Protein AF-A0A958IYC1-F1 (afdb_monomer)

pLDDT: mean 94.48, std 4.88, range [65.12, 98.62]

Structure (mmCIF, N/CA/C/O backbone):
data_AF-A0A958IYC1-F1
#
_entry.id   AF-A0A958IYC1-F1
#
loop_
_atom_site.group_PDB
_atom_site.id
_atom_site.type_symbol
_atom_site.label_atom_id
_atom_site.label_alt_id
_atom_site.label_comp_id
_atom_site.label_asym_id
_atom_site.label_entity_id
_atom_site.label_seq_id
_atom_site.pdbx_PDB_ins_code
_atom_site.Cartn_x
_atom_site.Cartn_y
_atom_site.Cartn_z
_atom_site.occupancy
_atom_site.B_iso_or_equiv
_atom_site.auth_seq_id
_atom_site.auth_comp_id
_atom_site.auth_asym_id
_atom_site.auth_atom_id
_atom_site.pdbx_PDB_model_num
ATOM 1 N N . MET A 1 1 ? -13.833 15.797 29.652 1.00 68.94 1 MET A N 1
ATOM 2 C CA . MET A 1 1 ? -13.840 16.560 28.383 1.00 68.94 1 MET A CA 1
ATOM 3 C C . MET A 1 1 ? -15.288 16.849 28.017 1.00 68.94 1 MET A C 1
ATOM 5 O O . MET A 1 1 ? -16.089 15.928 28.116 1.00 68.94 1 MET A O 1
ATOM 9 N N . LYS A 1 2 ? -15.637 18.093 27.664 1.00 85.00 2 LYS A N 1
ATOM 10 C CA . LYS A 1 2 ? -16.981 18.444 27.175 1.00 85.00 2 LYS A CA 1
ATOM 11 C C . LYS A 1 2 ? -16.995 18.253 25.655 1.00 85.00 2 LYS A C 1
ATOM 13 O O . LYS A 1 2 ? -16.196 18.889 24.977 1.00 85.00 2 LYS A O 1
ATOM 18 N N . LEU A 1 3 ? -17.828 17.341 25.159 1.00 91.06 3 LEU A N 1
ATOM 19 C CA . LEU A 1 3 ? -17.991 17.052 23.729 1.00 91.06 3 LEU A CA 1
ATOM 20 C C . LEU A 1 3 ? -19.123 17.911 23.155 1.00 91.06 3 LEU A C 1
ATOM 22 O O . LEU A 1 3 ? -20.053 18.251 23.889 1.00 91.06 3 LEU A O 1
ATOM 26 N N . THR A 1 4 ? -19.043 18.270 21.872 1.00 95.12 4 THR A N 1
ATOM 27 C CA . THR A 1 4 ? -20.159 18.935 21.172 1.00 95.12 4 THR A CA 1
ATOM 28 C C . THR A 1 4 ? -21.203 17.919 20.715 1.00 95.12 4 THR A C 1
ATOM 30 O O . THR A 1 4 ? -20.909 16.727 20.615 1.00 95.12 4 THR A O 1
ATOM 33 N N . ASP A 1 5 ? -22.400 18.386 20.362 1.00 95.88 5 ASP A N 1
ATOM 34 C CA . ASP A 1 5 ? -23.478 17.520 19.868 1.00 95.88 5 ASP A CA 1
ATOM 35 C C . ASP A 1 5 ? -23.075 16.764 18.593 1.00 95.88 5 ASP A C 1
ATOM 37 O O . ASP A 1 5 ? -23.369 15.582 18.445 1.00 95.88 5 ASP A O 1
ATOM 41 N N . GLN A 1 6 ? -22.310 17.401 17.700 1.00 95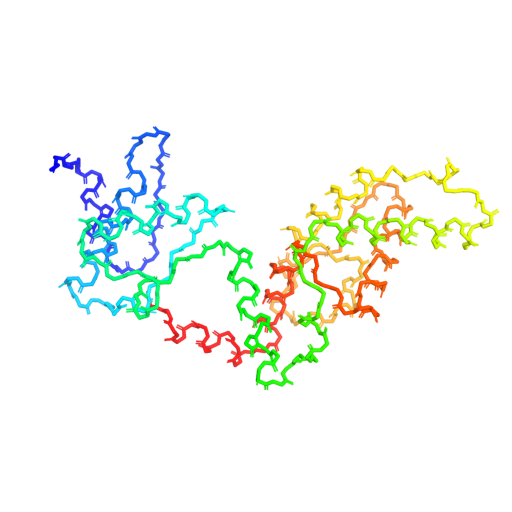.50 6 GLN A N 1
ATOM 42 C CA . GLN A 1 6 ? -21.786 16.752 16.493 1.00 95.50 6 GLN A CA 1
ATOM 43 C C . GLN A 1 6 ? -20.755 15.668 16.831 1.00 95.50 6 GLN A C 1
ATOM 45 O O . GLN A 1 6 ? -20.757 14.600 16.223 1.00 95.50 6 GLN A O 1
ATOM 50 N N . GLN A 1 7 ? -19.879 15.914 17.811 1.00 96.00 7 GLN A N 1
ATOM 51 C CA . GLN A 1 7 ? -18.911 14.914 18.270 1.00 96.00 7 GLN A CA 1
ATOM 52 C C . GLN A 1 7 ? -19.615 13.726 18.931 1.00 96.00 7 GLN A C 1
ATOM 54 O O . GLN A 1 7 ? -19.250 12.578 18.684 1.00 96.00 7 GLN A O 1
ATOM 59 N N . LEU A 1 8 ? -20.653 13.993 19.728 1.00 96.25 8 LEU A N 1
ATOM 60 C CA . LEU A 1 8 ? -21.494 12.960 20.326 1.00 96.25 8 LEU A CA 1
ATOM 61 C C . LEU A 1 8 ? -22.213 12.132 19.258 1.00 96.25 8 LEU A C 1
ATOM 63 O O . LEU A 1 8 ? -22.174 10.909 19.348 1.00 96.25 8 LEU A O 1
ATOM 67 N N . ALA A 1 9 ? -22.764 12.764 18.218 1.00 96.25 9 ALA A N 1
ATOM 68 C CA . ALA A 1 9 ? -23.390 12.062 17.099 1.00 96.25 9 ALA A CA 1
ATOM 69 C C . ALA A 1 9 ? -22.409 11.101 16.400 1.00 96.25 9 ALA A C 1
ATOM 71 O O . ALA A 1 9 ? -22.754 9.951 16.142 1.00 96.25 9 ALA A O 1
ATOM 72 N N . ILE A 1 10 ? -21.155 11.521 16.174 1.00 96.94 10 ILE A N 1
ATOM 73 C CA . ILE A 1 10 ? -20.106 10.644 15.617 1.00 96.94 10 ILE A CA 1
ATOM 74 C C . ILE A 1 10 ? -19.830 9.453 16.547 1.00 96.94 10 ILE A C 1
ATOM 76 O O . ILE A 1 10 ? -19.681 8.324 16.085 1.00 96.94 10 ILE A O 1
ATOM 80 N N . ILE A 1 11 ? -19.751 9.689 17.859 1.00 97.38 11 ILE A N 1
ATOM 81 C CA . ILE A 1 11 ? -19.445 8.652 18.858 1.00 97.38 11 ILE A CA 1
ATOM 82 C C . ILE A 1 11 ? -20.602 7.656 19.018 1.00 97.38 11 ILE A C 1
ATOM 84 O O . ILE A 1 11 ? -20.364 6.476 19.284 1.00 97.38 11 ILE A O 1
ATOM 88 N N . GLN A 1 12 ? -21.841 8.120 18.860 1.00 97.12 12 GLN A N 1
ATOM 89 C CA . GLN A 1 12 ? -23.063 7.320 18.961 1.00 97.12 12 GLN A CA 1
ATOM 90 C C . GLN A 1 12 ? -23.405 6.568 17.669 1.00 97.12 12 GLN A C 1
ATOM 92 O O . GLN A 1 12 ? -24.259 5.686 17.693 1.00 97.12 12 GLN A O 1
ATOM 97 N N . HIS A 1 13 ? -22.734 6.865 16.554 1.00 97.12 13 HIS A N 1
ATOM 98 C CA . HIS A 1 13 ? -22.892 6.121 15.306 1.00 97.12 13 HIS A CA 1
ATOM 99 C C . HIS A 1 13 ? -22.186 4.760 15.386 1.00 97.12 13 HIS A C 1
ATOM 101 O O . HIS A 1 13 ? -20.967 4.674 15.221 1.00 97.12 13 HIS A O 1
ATOM 107 N N . LEU A 1 14 ? -22.932 3.685 15.645 1.00 95.88 14 LEU A N 1
ATOM 108 C CA . LEU A 1 14 ? -22.362 2.358 15.921 1.00 95.88 14 LEU A CA 1
ATOM 109 C C . LEU A 1 14 ? -22.366 1.400 14.726 1.00 95.88 14 LEU A C 1
ATOM 111 O O . LEU A 1 14 ? -21.507 0.526 14.666 1.00 95.88 14 LEU A O 1
ATOM 115 N N . GLU A 1 15 ? -23.267 1.586 13.763 1.00 92.75 15 GLU A N 1
ATOM 116 C CA . GLU A 1 15 ? -23.486 0.639 12.667 1.00 92.75 15 GLU A CA 1
ATOM 117 C C . GLU A 1 15 ? -23.585 1.341 11.314 1.00 92.75 15 GLU A C 1
ATOM 119 O O . GLU A 1 15 ? -24.035 2.480 11.214 1.00 92.75 15 GLU A O 1
ATOM 124 N N . GLY A 1 16 ? -23.189 0.636 10.256 1.00 93.69 16 GLY A N 1
ATOM 125 C CA . GLY A 1 16 ? -23.270 1.137 8.889 1.00 93.69 16 GLY A CA 1
ATOM 126 C C . GLY A 1 16 ? -22.247 2.233 8.552 1.00 93.69 16 GLY A C 1
ATOM 127 O O . GLY A 1 16 ? -21.490 2.705 9.410 1.00 93.69 16 GLY A O 1
ATOM 128 N N . PRO A 1 17 ? -22.195 2.638 7.274 1.00 95.81 17 PRO A N 1
ATOM 129 C CA . PRO A 1 17 ? -21.229 3.617 6.791 1.00 95.81 17 PRO A CA 1
ATOM 130 C C . PRO A 1 17 ? -21.504 5.015 7.359 1.00 95.81 17 PRO A C 1
ATOM 132 O O . PRO A 1 17 ? -22.651 5.444 7.466 1.00 95.81 17 PRO A O 1
ATOM 135 N N . ALA A 1 18 ? -20.436 5.752 7.663 1.00 94.50 18 ALA A N 1
ATOM 136 C CA . ALA A 1 18 ? -20.498 7.162 8.035 1.00 94.50 18 ALA A CA 1
ATOM 137 C C . ALA A 1 18 ? -19.379 7.957 7.358 1.00 94.50 18 ALA A C 1
ATOM 139 O O . ALA A 1 18 ? -18.239 7.500 7.272 1.00 94.50 18 ALA A O 1
ATOM 140 N N . LEU A 1 19 ? -19.708 9.177 6.933 1.00 95.38 19 LEU A N 1
ATOM 141 C CA . LEU A 1 19 ? -18.762 10.159 6.413 1.00 95.38 19 LEU A CA 1
ATOM 142 C C . LEU A 1 19 ? -18.767 11.387 7.323 1.00 95.38 19 LEU A C 1
ATOM 144 O O . LEU A 1 19 ? -19.807 12.008 7.532 1.00 95.38 19 LEU A O 1
ATOM 148 N N . VAL A 1 20 ? -17.598 11.743 7.857 1.00 93.69 20 VAL A N 1
ATOM 149 C CA . VAL A 1 20 ? -17.444 12.861 8.796 1.00 93.69 20 VAL A CA 1
ATOM 150 C C . VAL A 1 20 ? -16.622 13.973 8.155 1.00 93.69 20 VAL A C 1
ATOM 152 O O . VAL A 1 20 ? -15.407 13.849 7.992 1.00 93.69 20 VAL A O 1
ATOM 155 N N . PHE A 1 21 ? -17.273 15.094 7.848 1.00 92.69 21 PHE A N 1
ATOM 156 C CA . PHE A 1 21 ? -16.597 16.317 7.422 1.00 92.69 21 PHE A CA 1
ATOM 157 C C . PHE A 1 21 ? -16.087 17.085 8.638 1.00 92.69 21 PHE A C 1
ATOM 159 O O . PHE A 1 21 ? -16.854 17.424 9.537 1.00 92.69 21 PHE A O 1
ATOM 166 N N . ALA A 1 22 ? -14.787 17.375 8.678 1.00 90.50 22 ALA A N 1
ATOM 167 C CA . ALA A 1 22 ? -14.204 18.085 9.807 1.00 90.50 22 ALA A CA 1
ATOM 168 C C . ALA A 1 22 ? -12.956 18.886 9.426 1.00 90.50 22 ALA A C 1
ATOM 170 O O . ALA A 1 22 ? -11.986 18.358 8.870 1.00 90.50 22 ALA A O 1
ATOM 171 N N . VAL A 1 23 ? -12.949 20.156 9.831 1.00 91.75 23 VAL A N 1
ATOM 172 C CA . VAL A 1 23 ? -11.816 21.077 9.674 1.00 91.75 23 VAL A CA 1
ATOM 173 C C . VAL A 1 23 ? -10.629 20.679 10.562 1.00 91.75 23 VAL A C 1
ATOM 175 O O . VAL A 1 23 ? -10.724 19.792 11.424 1.00 91.75 23 VAL A O 1
ATOM 178 N N . ALA A 1 24 ? -9.464 21.282 10.326 1.00 90.12 24 ALA A N 1
ATOM 179 C CA . ALA A 1 24 ? -8.305 21.113 11.201 1.00 90.12 24 ALA A CA 1
ATOM 180 C C . ALA A 1 24 ? -8.664 21.492 12.652 1.00 90.12 24 ALA A C 1
ATOM 182 O O . ALA A 1 24 ? -9.434 22.416 12.886 1.00 90.12 24 ALA A O 1
ATOM 183 N N . GLY A 1 25 ? -8.161 20.734 13.630 1.00 88.38 25 GLY A N 1
ATOM 184 C CA . GLY A 1 25 ? -8.425 20.993 15.052 1.00 88.38 25 GLY A CA 1
ATOM 185 C C . GLY A 1 25 ? -9.815 20.600 15.579 1.00 88.38 25 GLY A C 1
ATOM 186 O O . GLY A 1 25 ? -10.005 20.605 16.788 1.00 88.38 25 GLY A O 1
ATOM 187 N N . ALA A 1 26 ? -10.766 20.165 14.742 1.00 90.62 26 ALA A N 1
ATOM 188 C CA . ALA A 1 26 ? -12.135 19.818 15.171 1.00 90.62 26 ALA A CA 1
ATOM 189 C C . ALA A 1 26 ? -12.264 18.546 16.050 1.00 90.62 26 ALA A C 1
ATOM 191 O O . ALA A 1 26 ? -13.369 18.124 16.390 1.00 90.62 26 ALA A O 1
ATOM 192 N N . GLY A 1 27 ? -11.147 17.899 16.405 1.00 91.19 27 GLY A N 1
ATOM 193 C CA . GLY A 1 27 ? -11.146 16.685 17.228 1.00 91.19 27 GLY A CA 1
ATOM 194 C C . GLY A 1 27 ? -11.476 15.397 16.468 1.00 91.19 27 GLY A C 1
ATOM 195 O O . GLY A 1 27 ? -12.004 14.469 17.072 1.00 91.19 27 GLY A O 1
ATOM 196 N N . LYS A 1 28 ? -11.162 15.315 15.163 1.00 92.81 28 LYS A N 1
ATOM 197 C CA . LYS A 1 28 ? -11.398 14.126 14.312 1.00 92.81 28 LYS A CA 1
ATOM 198 C C . LYS A 1 28 ? -10.921 12.826 14.961 1.00 92.81 28 LYS A C 1
ATOM 200 O O . LYS A 1 28 ? -11.710 11.908 15.168 1.00 92.81 28 LYS A O 1
ATOM 205 N N . THR A 1 29 ? -9.639 12.782 15.320 1.00 92.62 29 THR A N 1
ATOM 206 C CA . THR A 1 29 ? -9.022 11.604 15.937 1.00 92.62 29 THR A CA 1
ATOM 207 C C . THR A 1 29 ? -9.684 11.280 17.270 1.00 92.62 29 THR A C 1
ATOM 209 O O . THR A 1 29 ? -10.037 10.129 17.499 1.00 92.62 29 THR A O 1
ATOM 212 N N . THR A 1 30 ? -9.955 12.296 18.098 1.00 93.38 30 THR A N 1
ATOM 213 C CA . THR A 1 30 ? -10.647 12.131 19.382 1.00 93.38 30 THR A CA 1
ATOM 214 C C . THR A 1 30 ? -12.038 11.521 19.207 1.00 93.38 30 THR A C 1
ATOM 216 O O . THR A 1 30 ? -12.376 10.563 19.893 1.00 93.38 30 THR A O 1
ATOM 219 N N . CYS A 1 31 ? -12.835 12.000 18.252 1.00 95.75 31 CYS A N 1
ATOM 220 C CA . CYS A 1 31 ? -14.154 11.425 17.983 1.00 95.75 31 CYS A CA 1
ATOM 221 C C . CYS A 1 31 ? -14.048 9.966 17.534 1.00 95.75 31 CYS A C 1
ATOM 223 O O . CYS A 1 31 ? -14.789 9.122 18.029 1.00 95.75 31 CYS A O 1
ATOM 225 N N . MET A 1 32 ? -13.092 9.652 16.654 1.00 96.19 32 MET A N 1
ATOM 226 C CA . MET A 1 32 ? -12.864 8.291 16.166 1.00 96.19 32 MET A CA 1
ATOM 227 C C . MET A 1 32 ? -12.484 7.323 17.297 1.00 96.19 32 MET A C 1
ATOM 229 O O . MET A 1 32 ? -13.092 6.264 17.412 1.00 96.19 32 MET A O 1
ATOM 233 N N . VAL A 1 33 ? -11.533 7.673 18.171 1.00 96.75 33 VAL A N 1
ATOM 234 C CA . VAL A 1 33 ? -11.130 6.786 19.284 1.00 96.75 33 VAL A CA 1
ATOM 235 C C . VAL A 1 33 ? -12.224 6.643 20.342 1.00 96.75 33 VAL A C 1
ATOM 237 O O . VAL A 1 33 ? -12.400 5.564 20.907 1.00 96.75 33 VAL A O 1
ATOM 240 N N . HIS A 1 34 ? -13.007 7.697 20.589 1.00 97.00 34 HIS A N 1
ATOM 241 C CA . HIS A 1 34 ? -14.156 7.623 21.489 1.00 97.00 34 HIS A CA 1
ATOM 242 C C . HIS A 1 34 ? -15.288 6.779 20.897 1.00 97.00 34 HIS A C 1
ATOM 244 O O . HIS A 1 34 ? -15.924 6.033 21.638 1.00 97.00 34 HIS A O 1
ATOM 250 N N . ARG A 1 35 ? -15.501 6.838 19.577 1.00 97.31 35 ARG A N 1
ATOM 251 C CA . ARG A 1 35 ? -16.414 5.943 18.860 1.00 97.31 35 ARG A CA 1
ATOM 252 C C . ARG A 1 35 ? -15.966 4.488 18.991 1.00 97.31 35 ARG A C 1
ATOM 254 O O . ARG A 1 35 ? -16.772 3.658 19.385 1.00 97.31 35 ARG A O 1
ATOM 261 N N . ILE A 1 36 ? -14.683 4.193 18.758 1.00 97.31 36 ILE A N 1
ATOM 262 C CA . ILE A 1 36 ? -14.101 2.849 18.944 1.00 97.31 36 ILE A CA 1
ATOM 263 C C . ILE A 1 36 ? -14.351 2.342 20.369 1.00 97.31 36 ILE A C 1
ATOM 265 O O . ILE A 1 36 ? -14.878 1.247 20.559 1.00 97.31 36 ILE A O 1
ATOM 269 N N . ARG A 1 37 ? -14.042 3.161 21.383 1.00 97.31 37 ARG A N 1
ATOM 270 C CA . ARG A 1 37 ? -14.329 2.830 22.785 1.00 97.31 37 ARG A CA 1
ATOM 271 C C . ARG A 1 37 ? -15.815 2.529 22.999 1.00 97.31 37 ARG A C 1
ATOM 273 O O . ARG A 1 37 ? -16.136 1.582 23.709 1.00 97.31 37 ARG A O 1
ATOM 280 N N . ASN A 1 38 ? -16.706 3.336 22.423 1.00 97.50 38 ASN A N 1
ATOM 281 C CA . ASN A 1 38 ? -18.149 3.165 22.571 1.00 97.50 38 ASN A CA 1
ATOM 282 C C . ASN A 1 38 ? -18.640 1.868 21.909 1.00 97.50 38 ASN A C 1
ATOM 284 O O . ASN A 1 38 ? -19.389 1.129 22.533 1.00 97.50 38 ASN A O 1
ATOM 288 N N . MET A 1 39 ? -18.158 1.538 20.706 1.00 97.31 39 MET A N 1
ATOM 289 C CA . MET A 1 39 ? -18.473 0.274 20.026 1.00 97.31 39 MET A CA 1
ATOM 290 C C . MET A 1 39 ? -18.078 -0.945 20.869 1.00 97.31 39 MET A C 1
ATOM 292 O O . MET A 1 39 ? -18.872 -1.873 21.011 1.00 97.31 39 MET A O 1
ATOM 296 N N . ILE A 1 40 ? -16.889 -0.917 21.481 1.00 96.56 40 ILE A N 1
ATOM 297 C CA . ILE A 1 40 ? -16.417 -1.985 22.376 1.00 96.56 40 ILE A CA 1
ATOM 298 C C . ILE A 1 40 ? -17.275 -2.045 23.648 1.00 96.56 40 ILE A C 1
ATOM 300 O O . ILE A 1 40 ? -17.703 -3.120 24.060 1.00 96.56 40 ILE A O 1
ATOM 304 N N . ALA A 1 41 ? -17.556 -0.894 24.268 1.00 96.69 41 ALA A N 1
ATOM 305 C CA . ALA A 1 41 ? -18.348 -0.820 25.497 1.00 96.69 41 ALA A CA 1
ATOM 306 C C . ALA A 1 41 ? -19.795 -1.307 25.304 1.00 96.69 41 ALA A C 1
ATOM 308 O O . ALA A 1 41 ? -20.353 -1.925 26.206 1.00 96.69 41 ALA A O 1
ATOM 309 N N . GLN A 1 42 ? -20.374 -1.058 24.128 1.00 96.81 42 GLN A N 1
ATOM 310 C CA . GLN A 1 42 ? -21.712 -1.508 23.727 1.00 96.81 42 GLN A CA 1
ATOM 311 C C . GLN A 1 42 ? -21.715 -2.925 23.129 1.00 96.81 42 GLN A C 1
ATOM 313 O O . GLN A 1 42 ? -22.741 -3.373 22.632 1.00 96.81 42 GLN A O 1
ATOM 318 N N . GLN A 1 43 ? -20.578 -3.634 23.160 1.00 95.69 43 GLN A N 1
ATOM 319 C CA . GLN A 1 43 ? -20.433 -5.010 22.666 1.00 95.69 43 GLN A CA 1
ATOM 320 C C . GLN A 1 43 ? -20.792 -5.196 21.180 1.00 95.69 43 GLN A C 1
ATOM 322 O O . GLN A 1 43 ? -21.134 -6.297 20.753 1.00 95.69 43 GLN A O 1
ATOM 327 N N . ILE A 1 44 ? -20.657 -4.140 20.372 1.00 95.81 44 ILE A N 1
ATOM 328 C CA . ILE A 1 44 ? -20.881 -4.194 18.919 1.00 95.81 44 ILE A CA 1
ATOM 329 C C . ILE A 1 44 ? -19.798 -5.048 18.243 1.00 95.81 44 ILE A C 1
ATOM 331 O O . ILE A 1 44 ? -20.069 -5.815 17.318 1.00 95.81 44 ILE A O 1
ATOM 335 N N . CYS A 1 45 ? -18.558 -4.945 18.727 1.00 94.00 45 CYS A N 1
ATOM 336 C CA . CYS A 1 45 ? -17.417 -5.723 18.254 1.00 94.00 45 CYS A CA 1
ATOM 337 C C . CYS A 1 45 ? -16.349 -5.873 19.347 1.00 94.00 45 CYS A C 1
ATOM 339 O O . CYS A 1 45 ? -16.262 -5.074 20.284 1.00 94.00 45 CYS A O 1
ATOM 341 N N . GLN A 1 46 ? -15.524 -6.912 19.217 1.00 95.56 46 GLN A N 1
ATOM 342 C CA . GLN A 1 46 ? -14.322 -7.081 20.030 1.00 95.56 46 GLN A CA 1
ATOM 343 C C . GLN A 1 46 ? -13.211 -6.141 19.535 1.00 95.56 46 GLN A C 1
ATOM 345 O O . GLN A 1 46 ? -13.163 -5.846 18.341 1.00 95.56 46 GLN A O 1
ATOM 350 N N . PRO A 1 47 ? -12.265 -5.712 20.393 1.00 96.38 47 PRO A N 1
ATOM 351 C CA . PRO A 1 47 ? -11.181 -4.817 19.984 1.00 96.38 47 PRO A CA 1
ATOM 352 C C . PRO A 1 47 ? -10.413 -5.300 18.747 1.00 96.38 47 PRO A C 1
ATOM 354 O O . PRO A 1 47 ? -10.109 -4.505 17.867 1.00 96.38 47 PRO A O 1
ATOM 357 N N . GLN A 1 48 ? -10.150 -6.606 18.645 1.00 95.50 48 GLN A N 1
ATOM 358 C CA . GLN A 1 48 ? -9.388 -7.206 17.542 1.00 95.50 48 GLN A CA 1
ATOM 359 C C . GLN A 1 48 ? -10.153 -7.218 16.215 1.00 95.50 48 GLN A C 1
ATOM 361 O O . GLN A 1 48 ? -9.546 -7.444 15.173 1.00 95.50 48 GLN A O 1
ATOM 366 N N . GLN A 1 49 ? -11.461 -6.952 16.257 1.00 95.69 49 GLN A N 1
ATOM 367 C CA . GLN A 1 49 ? -12.310 -6.822 15.078 1.00 95.69 49 GLN A CA 1
ATOM 368 C C . GLN A 1 49 ? -12.338 -5.394 14.522 1.00 95.69 49 GLN A C 1
ATOM 370 O O . GLN A 1 49 ? -13.026 -5.134 13.543 1.00 95.69 49 GLN A O 1
ATOM 375 N N . ILE A 1 50 ? -11.592 -4.460 15.118 1.00 97.19 50 ILE A N 1
ATOM 376 C CA . ILE A 1 50 ? -11.548 -3.066 14.680 1.00 97.19 50 ILE A CA 1
ATOM 377 C C . ILE A 1 50 ? -10.220 -2.795 13.979 1.00 97.19 50 ILE A C 1
ATOM 379 O O . ILE A 1 50 ? -9.147 -2.957 14.565 1.00 97.19 50 ILE A O 1
ATOM 383 N N . LEU A 1 51 ? -10.307 -2.306 12.744 1.00 96.81 51 LEU A N 1
ATOM 384 C CA . LEU A 1 51 ? -9.185 -1.786 11.969 1.00 96.81 51 LEU A CA 1
ATOM 385 C C . LEU A 1 51 ? -9.210 -0.252 11.978 1.00 96.81 51 LEU A C 1
ATOM 387 O O . LEU A 1 51 ? -10.173 0.364 11.525 1.00 96.81 51 LEU A O 1
ATOM 391 N N . ALA A 1 52 ? -8.134 0.372 12.456 1.00 96.44 52 ALA A N 1
ATOM 392 C CA . ALA A 1 52 ? -7.944 1.819 12.416 1.00 96.44 52 ALA A CA 1
ATOM 393 C C . ALA A 1 52 ? -6.747 2.170 11.522 1.00 96.44 52 ALA A C 1
ATOM 395 O O . ALA A 1 52 ? -5.597 1.867 11.849 1.00 96.44 52 ALA A O 1
ATOM 396 N N . THR A 1 53 ? -7.004 2.831 10.392 1.00 96.00 53 THR A N 1
ATOM 397 C CA . THR A 1 53 ? -5.957 3.166 9.415 1.00 96.00 53 THR A CA 1
ATOM 398 C C . THR A 1 53 ? -5.624 4.650 9.352 1.00 96.00 53 THR A C 1
ATOM 400 O O . THR A 1 53 ? -6.501 5.501 9.494 1.00 96.00 53 THR A O 1
ATOM 403 N N . SER A 1 54 ? -4.361 4.972 9.065 1.00 95.19 54 SER A N 1
ATOM 404 C CA . SER A 1 54 ? -3.921 6.335 8.738 1.00 95.19 54 SER A CA 1
ATOM 405 C C . SER A 1 54 ? -2.839 6.351 7.647 1.00 95.19 54 SER A C 1
ATOM 407 O O . SER A 1 54 ? -2.426 5.304 7.149 1.00 95.19 54 SER A O 1
ATOM 409 N N . PHE A 1 55 ? -2.377 7.538 7.250 1.00 92.25 55 PHE A N 1
ATOM 410 C CA . PHE A 1 55 ? -1.397 7.700 6.169 1.00 92.25 55 PHE A CA 1
ATOM 411 C C . PHE A 1 55 ? 0.056 7.528 6.622 1.00 92.25 55 PHE A C 1
ATOM 413 O O . PHE A 1 55 ? 0.890 7.103 5.831 1.00 92.25 55 PHE A O 1
ATOM 420 N N . ASN A 1 56 ? 0.375 7.833 7.882 1.00 93.56 56 ASN A N 1
ATOM 421 C CA . ASN A 1 56 ? 1.749 7.807 8.382 1.00 93.56 56 ASN A CA 1
ATOM 422 C C . ASN A 1 56 ? 1.853 7.185 9.783 1.00 93.56 56 ASN A C 1
ATOM 424 O O . ASN A 1 56 ? 0.866 7.042 10.508 1.00 93.56 56 ASN A O 1
ATOM 428 N N . ASN A 1 57 ? 3.078 6.809 10.155 1.00 94.31 57 ASN A N 1
ATOM 429 C CA . ASN A 1 57 ? 3.354 6.119 11.414 1.00 94.31 57 ASN A CA 1
ATOM 430 C C . ASN A 1 57 ? 3.101 7.002 12.643 1.00 94.31 57 ASN A C 1
ATOM 432 O O . ASN A 1 57 ? 2.676 6.487 13.673 1.00 94.31 57 ASN A O 1
ATOM 436 N N . SER A 1 58 ? 3.318 8.319 12.549 1.00 95.31 58 SER A N 1
ATOM 437 C CA . SER A 1 58 ? 3.076 9.238 13.669 1.00 95.31 58 SER A CA 1
ATOM 438 C C . SER A 1 58 ? 1.587 9.366 13.996 1.00 95.31 58 SER A C 1
ATOM 440 O O . SER A 1 58 ? 1.222 9.346 15.167 1.00 95.31 58 SER A O 1
ATOM 442 N N . ALA A 1 59 ? 0.712 9.405 12.989 1.00 94.31 59 ALA A N 1
ATOM 443 C CA . ALA A 1 59 ? -0.733 9.400 13.186 1.00 94.31 59 ALA A CA 1
ATOM 444 C C . ALA A 1 59 ? -1.232 8.060 13.746 1.00 94.31 59 ALA A C 1
ATOM 446 O O . ALA A 1 59 ? -2.079 8.046 14.635 1.00 94.31 59 ALA A O 1
ATOM 447 N N . VAL A 1 60 ? -0.683 6.932 13.280 1.00 96.31 60 VAL A N 1
ATOM 448 C CA . VAL A 1 60 ? -0.975 5.611 13.865 1.00 96.31 60 VAL A CA 1
ATOM 449 C C . VAL A 1 60 ? -0.553 5.562 15.335 1.00 96.31 60 VAL A C 1
ATOM 451 O O . VAL A 1 60 ? -1.332 5.118 16.177 1.00 96.31 60 VAL A O 1
ATOM 454 N N . ALA A 1 61 ? 0.641 6.063 15.664 1.00 95.81 61 ALA A N 1
ATOM 455 C CA . ALA A 1 61 ? 1.129 6.130 17.038 1.00 95.81 61 ALA A CA 1
ATOM 456 C C . ALA A 1 61 ? 0.247 7.026 17.926 1.00 95.81 61 ALA A C 1
ATOM 458 O O . ALA A 1 61 ? -0.047 6.652 19.061 1.00 95.81 61 ALA A O 1
ATOM 459 N N . ASP A 1 62 ? -0.232 8.163 17.411 1.00 95.62 62 ASP A N 1
ATOM 460 C CA . ASP A 1 62 ? -1.177 9.027 18.130 1.00 95.62 62 ASP A CA 1
ATOM 461 C C . ASP A 1 62 ? -2.523 8.325 18.381 1.00 95.62 62 ASP A C 1
ATOM 463 O O . ASP A 1 62 ? -3.026 8.353 19.505 1.00 95.62 62 ASP A O 1
ATOM 467 N N . ILE A 1 63 ? -3.078 7.620 17.385 1.00 96.31 63 ILE A N 1
ATOM 468 C CA . ILE A 1 63 ? -4.301 6.814 17.555 1.00 96.31 63 ILE A CA 1
ATOM 469 C C . ILE A 1 63 ? -4.103 5.777 18.666 1.00 96.31 63 ILE A C 1
ATOM 471 O O . ILE A 1 63 ? -4.929 5.687 19.575 1.00 96.31 63 ILE A O 1
ATOM 475 N N . VAL A 1 64 ? -2.997 5.027 18.632 1.00 96.75 64 VAL A N 1
ATOM 476 C CA . VAL A 1 64 ? -2.660 4.032 19.661 1.00 96.75 64 VAL A CA 1
ATOM 477 C C . VAL A 1 64 ? -2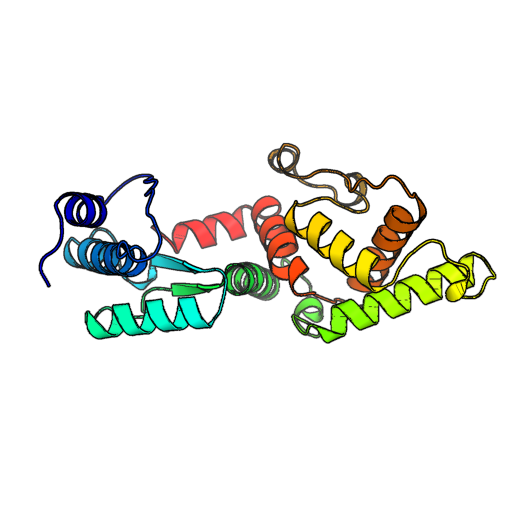.552 4.685 21.042 1.00 96.75 64 VAL A C 1
ATOM 479 O O . VAL A 1 64 ? -3.184 4.216 21.987 1.00 96.75 64 VAL A O 1
ATOM 482 N N . GLY A 1 65 ? -1.824 5.798 21.164 1.00 96.44 65 GLY A N 1
ATOM 483 C CA . GLY A 1 65 ? -1.677 6.518 22.430 1.00 96.44 65 GLY A CA 1
ATOM 484 C C . GLY A 1 65 ? -2.994 7.104 22.953 1.00 96.44 65 GLY A C 1
ATOM 485 O O . GLY A 1 65 ? -3.214 7.182 24.163 1.00 96.44 65 GLY A O 1
ATOM 486 N N . GLN A 1 66 ? -3.909 7.507 22.069 1.00 96.38 66 GLN A N 1
ATOM 487 C CA . GLN A 1 66 ? -5.256 7.937 22.447 1.00 96.38 66 GLN A CA 1
ATOM 488 C C . GLN A 1 66 ? -6.132 6.770 22.923 1.00 96.38 66 GLN A C 1
ATOM 490 O O . GLN A 1 66 ? -6.809 6.908 23.940 1.00 96.38 66 GLN A O 1
ATOM 495 N N . LEU A 1 67 ? -6.087 5.617 22.251 1.00 97.31 67 LEU A N 1
ATOM 496 C CA . LEU A 1 67 ? -6.802 4.409 22.681 1.00 97.31 67 LEU A CA 1
ATOM 497 C C . LEU A 1 67 ? -6.317 3.923 24.053 1.00 97.31 67 LEU A C 1
ATOM 499 O O . LEU A 1 67 ? -7.133 3.659 24.936 1.00 97.31 67 LEU A O 1
ATOM 503 N N . GLN A 1 68 ? -5.001 3.908 24.277 1.00 95.56 68 GLN A N 1
ATOM 504 C CA . GLN A 1 68 ? -4.403 3.538 25.563 1.00 95.56 68 GLN A CA 1
ATOM 505 C C . GLN A 1 68 ? -4.852 4.466 26.699 1.00 95.56 68 GLN A C 1
ATOM 507 O O . GLN A 1 68 ? -5.233 3.988 27.765 1.00 95.56 68 GLN A O 1
ATOM 512 N N . ARG A 1 69 ? -4.904 5.786 26.463 1.00 95.94 69 ARG A N 1
ATOM 513 C CA . ARG A 1 69 ? -5.448 6.760 27.433 1.00 95.94 69 ARG A CA 1
ATOM 514 C C . ARG A 1 69 ? -6.919 6.517 27.781 1.00 95.94 69 ARG A C 1
ATOM 516 O O . ARG A 1 69 ? -7.375 6.942 28.839 1.00 95.94 69 ARG A O 1
ATOM 523 N N . LEU A 1 70 ? -7.659 5.849 26.900 1.00 95.56 70 LEU A N 1
ATOM 524 C CA . LEU A 1 70 ? -9.052 5.462 27.100 1.00 95.56 70 LEU A CA 1
ATOM 525 C C . LEU A 1 70 ? -9.212 4.043 27.669 1.00 95.56 70 LEU A C 1
ATOM 527 O O . LEU A 1 70 ? -10.344 3.565 27.757 1.00 95.56 70 LEU A O 1
ATOM 531 N N . ASN A 1 71 ? -8.115 3.385 28.065 1.00 95.50 71 ASN A N 1
ATOM 532 C CA . ASN A 1 71 ? -8.073 1.981 28.485 1.00 95.50 71 ASN A CA 1
ATOM 533 C C . ASN A 1 71 ? -8.641 1.015 27.431 1.00 95.50 71 ASN A C 1
ATOM 535 O O . ASN A 1 71 ? -9.209 -0.023 27.767 1.00 95.50 71 ASN A O 1
ATOM 539 N N . VAL A 1 72 ? -8.499 1.357 26.149 1.00 96.69 72 VAL A N 1
ATOM 540 C CA . VAL A 1 72 ? -8.838 0.471 25.035 1.00 96.69 72 VAL A CA 1
ATOM 541 C C . VAL A 1 72 ? -7.569 -0.269 24.601 1.00 96.69 72 VAL A C 1
ATOM 543 O O . VAL A 1 72 ? -6.581 0.391 24.264 1.00 96.69 72 VAL A O 1
ATOM 546 N N . PRO A 1 73 ? -7.561 -1.616 24.585 1.00 94.69 73 PRO A N 1
ATOM 547 C CA . PRO A 1 73 ? -6.425 -2.382 24.084 1.00 94.69 73 PRO A CA 1
ATOM 548 C C . PRO A 1 73 ? -6.122 -2.025 22.625 1.00 94.69 73 PRO A C 1
ATOM 550 O O . PRO A 1 73 ? -7.019 -2.024 21.784 1.00 94.69 73 PRO A O 1
ATOM 553 N N . ALA A 1 74 ? -4.855 -1.767 22.311 1.00 91.94 74 ALA A N 1
ATOM 554 C CA . ALA A 1 74 ? -4.375 -1.491 20.958 1.00 91.94 74 ALA A CA 1
ATOM 555 C C . ALA A 1 74 ? -3.105 -2.307 20.681 1.00 91.94 74 ALA A C 1
ATOM 557 O O . ALA A 1 74 ? -2.285 -2.498 21.582 1.00 91.94 74 ALA A O 1
ATOM 558 N N . GLY A 1 75 ? -2.933 -2.777 19.444 1.00 82.38 75 GLY A N 1
ATOM 559 C CA . GLY A 1 75 ? -1.806 -3.632 19.059 1.00 82.38 75 GLY A CA 1
ATOM 560 C C . GLY A 1 75 ? -2.108 -5.125 19.217 1.00 82.38 75 GLY A C 1
ATOM 561 O O . GLY A 1 75 ? -3.162 -5.594 18.792 1.00 82.38 75 GLY A O 1
ATOM 562 N N . SER A 1 76 ? -1.173 -5.896 19.786 1.00 75.06 76 SER A N 1
ATOM 563 C CA . SER A 1 76 ? -1.351 -7.348 19.952 1.00 75.06 76 SER A CA 1
ATOM 564 C C . SER A 1 76 ? -2.558 -7.630 20.852 1.00 75.06 76 SER A C 1
ATOM 566 O O . SER A 1 76 ? -2.590 -7.179 21.995 1.00 75.06 76 SER A O 1
ATOM 568 N N . ASN A 1 77 ? -3.557 -8.345 20.331 1.00 82.81 77 ASN A N 1
ATOM 569 C CA . ASN A 1 77 ? -4.855 -8.567 20.978 1.00 82.81 77 ASN A CA 1
ATOM 570 C C . ASN A 1 77 ? -5.648 -7.280 21.286 1.00 82.81 77 ASN A C 1
ATOM 572 O O . ASN A 1 77 ? -6.455 -7.273 22.213 1.00 82.81 77 ASN A O 1
ATOM 576 N N . GLY A 1 78 ? -5.462 -6.203 20.524 1.00 94.69 78 GLY A N 1
ATOM 577 C CA . GLY A 1 78 ? -6.265 -4.984 20.620 1.00 94.69 78 GLY A CA 1
ATOM 578 C C . GLY A 1 78 ? -6.759 -4.507 19.260 1.00 94.69 78 GLY A C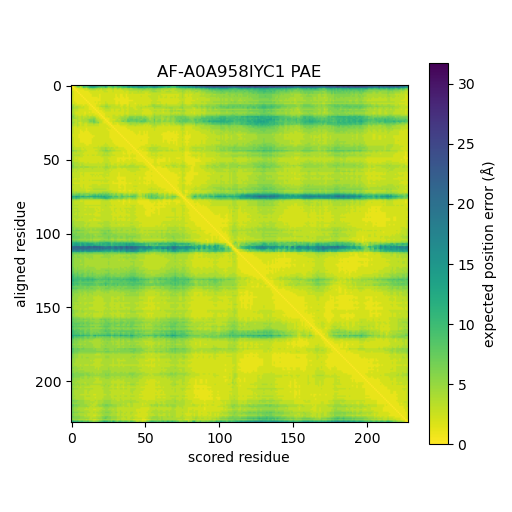 1
ATOM 579 O O . GLY A 1 78 ? -6.714 -5.254 18.288 1.00 94.69 78 GLY A O 1
ATOM 580 N N . VAL A 1 79 ? -7.196 -3.249 19.200 1.00 97.19 79 VAL A N 1
ATOM 581 C CA . VAL A 1 79 ? -7.498 -2.556 17.940 1.00 97.19 79 VAL A CA 1
ATOM 582 C C . VAL A 1 79 ? -6.283 -2.620 17.016 1.00 97.19 79 VAL A C 1
ATOM 584 O O . VAL A 1 79 ? -5.160 -2.297 17.427 1.00 97.19 79 VAL A O 1
ATOM 587 N N . ASP A 1 80 ? -6.509 -3.040 15.771 1.00 96.69 80 ASP A N 1
ATOM 588 C CA . ASP A 1 80 ? -5.471 -3.137 14.752 1.00 96.69 80 ASP A CA 1
ATOM 589 C C . ASP A 1 80 ? -5.234 -1.761 14.127 1.00 96.69 80 ASP A C 1
ATOM 591 O O . ASP A 1 80 ? -5.975 -1.313 13.254 1.00 96.69 80 ASP A O 1
ATOM 595 N N . CYS A 1 81 ? -4.201 -1.067 14.597 1.00 96.75 81 CYS A N 1
ATOM 596 C CA . CYS A 1 81 ? -3.836 0.259 14.108 1.00 96.75 81 CYS A CA 1
ATOM 597 C C . CYS A 1 81 ? -2.686 0.158 13.097 1.00 96.75 81 CYS A C 1
ATOM 599 O O . CYS A 1 81 ? -1.591 -0.283 13.453 1.00 96.75 81 CYS A O 1
ATOM 601 N N . ARG A 1 82 ? -2.898 0.580 11.843 1.00 95.62 82 ARG A N 1
ATOM 602 C CA . ARG A 1 82 ? -1.899 0.446 10.761 1.00 95.62 82 ARG A CA 1
ATOM 603 C C . ARG A 1 82 ? -1.880 1.633 9.810 1.00 95.62 82 ARG A C 1
ATOM 605 O O . ARG A 1 82 ? -2.864 2.348 9.661 1.00 95.62 82 ARG A O 1
ATOM 612 N N . THR A 1 83 ? -0.772 1.817 9.096 1.00 96.75 83 THR A N 1
ATOM 613 C CA . THR A 1 83 ? -0.824 2.607 7.861 1.00 96.75 83 THR A CA 1
ATOM 614 C C . THR A 1 83 ? -1.498 1.806 6.751 1.00 96.75 83 THR A C 1
ATOM 616 O O . THR A 1 83 ? -1.510 0.574 6.805 1.00 96.75 83 THR A O 1
ATOM 619 N N . LEU A 1 84 ? -2.013 2.479 5.718 1.00 95.75 84 LEU A N 1
ATOM 620 C CA . LEU A 1 84 ? -2.544 1.786 4.536 1.00 95.75 84 LEU A CA 1
ATOM 621 C C . LEU A 1 84 ? -1.494 0.843 3.915 1.00 95.75 84 LEU A C 1
ATOM 623 O O . LEU A 1 84 ? -1.790 -0.315 3.640 1.00 95.75 84 LEU A O 1
ATOM 627 N N . HIS A 1 85 ? -0.241 1.286 3.794 1.00 94.88 85 HIS A N 1
ATOM 628 C CA . HIS A 1 85 ? 0.862 0.462 3.284 1.00 94.88 85 HIS A CA 1
ATOM 629 C C . HIS A 1 85 ? 1.151 -0.752 4.181 1.00 94.88 85 HIS A C 1
ATOM 631 O O . HIS A 1 85 ? 1.275 -1.874 3.695 1.00 94.88 85 HIS A O 1
ATOM 637 N N . SER A 1 86 ? 1.160 -0.565 5.506 1.00 95.00 86 SER A N 1
ATOM 638 C CA . SER A 1 86 ? 1.309 -1.673 6.466 1.00 95.00 86 SER A CA 1
ATOM 639 C C . SER A 1 86 ? 0.156 -2.680 6.404 1.00 95.00 86 SER A C 1
ATOM 641 O O . SER A 1 86 ? 0.339 -3.852 6.746 1.00 95.00 86 SER A O 1
ATOM 643 N N . LEU A 1 87 ? -1.041 -2.233 6.014 1.00 95.75 87 LEU A N 1
ATOM 644 C CA . LEU A 1 87 ? -2.189 -3.102 5.778 1.00 95.75 87 LEU A CA 1
ATOM 645 C C . LEU A 1 87 ? -2.031 -3.876 4.464 1.00 95.75 87 LEU A C 1
ATOM 647 O O . LEU A 1 87 ? -2.156 -5.097 4.474 1.00 95.75 87 LEU A O 1
ATOM 651 N N . GLY A 1 88 ? -1.677 -3.208 3.366 1.00 96.19 88 GLY A N 1
ATOM 652 C CA . GLY A 1 88 ? -1.405 -3.870 2.088 1.00 96.19 88 GLY A CA 1
ATOM 653 C C . GLY A 1 88 ? -0.290 -4.919 2.199 1.00 96.19 88 GLY A C 1
ATOM 654 O O . GLY A 1 88 ? -0.456 -6.072 1.80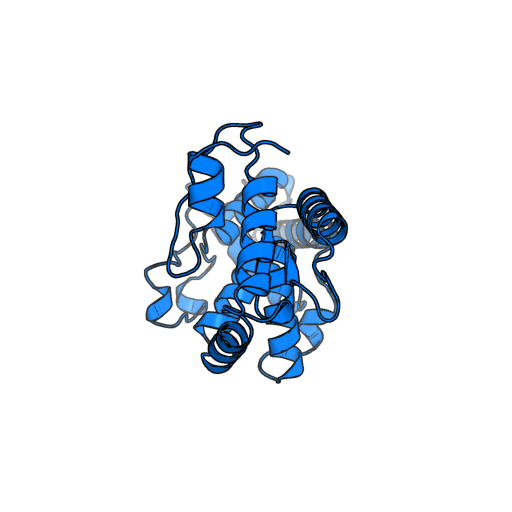0 1.00 96.19 88 GLY A O 1
ATOM 655 N N . PHE A 1 89 ? 0.794 -4.594 2.908 1.00 95.88 89 PHE A N 1
ATOM 656 C CA . PHE A 1 89 ? 1.859 -5.556 3.188 1.00 95.88 89 PHE A CA 1
ATOM 657 C C . PHE A 1 89 ? 1.418 -6.714 4.103 1.00 95.88 89 PHE A C 1
ATOM 659 O O . PHE A 1 89 ? 1.910 -7.835 3.958 1.00 95.88 89 PHE A O 1
ATOM 666 N N . ARG A 1 90 ? 0.455 -6.499 5.016 1.00 95.12 90 ARG A N 1
ATOM 667 C CA . ARG A 1 90 ? -0.162 -7.588 5.803 1.00 95.12 90 ARG A CA 1
ATOM 668 C C . ARG A 1 90 ? -0.846 -8.598 4.886 1.00 95.12 90 ARG A C 1
ATOM 670 O O . ARG A 1 90 ? -0.675 -9.798 5.097 1.00 95.12 90 ARG A O 1
ATOM 677 N N . VAL A 1 91 ? -1.585 -8.119 3.885 1.00 96.94 91 VAL A N 1
ATOM 678 C CA . VAL A 1 91 ? -2.246 -8.974 2.890 1.00 96.94 91 VAL A CA 1
ATOM 679 C C . VAL A 1 91 ? -1.207 -9.786 2.120 1.00 96.94 91 VAL A C 1
ATOM 681 O O . VAL A 1 91 ? -1.328 -11.006 2.049 1.00 96.94 91 VAL A O 1
ATOM 684 N N . ILE A 1 92 ? -0.140 -9.141 1.638 1.00 97.06 92 ILE A N 1
ATOM 685 C CA . ILE A 1 92 ? 0.951 -9.810 0.912 1.00 97.06 92 ILE A CA 1
ATOM 686 C C . ILE A 1 92 ? 1.597 -10.909 1.763 1.00 97.06 92 ILE A C 1
ATOM 688 O O . ILE A 1 92 ? 1.736 -12.048 1.318 1.00 97.06 92 ILE A O 1
ATOM 692 N N . ARG A 1 93 ? 1.947 -10.611 3.020 1.00 95.75 93 ARG A N 1
ATOM 693 C CA . ARG A 1 93 ? 2.513 -11.615 3.936 1.00 95.75 93 ARG A CA 1
ATOM 694 C C . ARG A 1 93 ? 1.556 -12.778 4.185 1.00 95.75 93 ARG A C 1
ATOM 696 O O . ARG A 1 93 ? 2.002 -13.923 4.201 1.00 95.75 93 ARG A O 1
ATOM 703 N N . GLY A 1 94 ? 0.266 -12.495 4.362 1.00 95.31 94 GLY A N 1
ATOM 704 C CA . GLY A 1 94 ? -0.762 -13.523 4.519 1.00 95.31 94 GLY A CA 1
ATOM 705 C C . GLY A 1 94 ? -0.893 -14.411 3.279 1.00 95.31 94 GLY A C 1
ATOM 706 O O . GLY A 1 94 ? -0.989 -15.629 3.408 1.00 95.31 94 GLY A O 1
ATOM 707 N N . ALA A 1 95 ? -0.822 -13.824 2.081 1.00 96.75 95 ALA A N 1
ATOM 708 C CA . ALA A 1 95 ? -0.843 -14.558 0.819 1.00 96.75 95 ALA A CA 1
ATOM 709 C C . ALA A 1 95 ? 0.347 -15.521 0.696 1.00 96.75 95 ALA A C 1
ATOM 711 O O . ALA A 1 95 ? 0.155 -16.689 0.361 1.00 96.75 95 ALA A O 1
ATOM 712 N N . VAL A 1 96 ? 1.556 -15.070 1.049 1.00 96.44 96 VAL A N 1
ATOM 713 C CA . VAL A 1 96 ? 2.759 -15.924 1.075 1.00 96.44 96 VAL A CA 1
ATOM 714 C C . VAL A 1 96 ? 2.611 -17.069 2.071 1.00 96.44 96 VAL A C 1
ATOM 716 O O . VAL A 1 96 ? 2.887 -18.218 1.740 1.00 96.44 96 VAL A O 1
ATOM 719 N N . GLN A 1 97 ? 2.146 -16.776 3.288 1.00 95.31 97 GLN A N 1
ATOM 720 C CA . GLN A 1 97 ? 1.953 -17.790 4.331 1.00 95.31 97 GLN A CA 1
ATOM 721 C C . GLN A 1 97 ? 0.954 -18.877 3.923 1.00 95.31 97 GLN A C 1
ATOM 723 O O . GLN A 1 97 ? 1.106 -20.028 4.322 1.00 95.31 97 GLN A O 1
ATOM 728 N N . ARG A 1 98 ? -0.054 -18.514 3.126 1.00 95.31 98 ARG A N 1
ATOM 729 C CA . ARG A 1 98 ? -1.088 -19.426 2.624 1.00 95.31 98 ARG A CA 1
ATOM 730 C C . ARG A 1 98 ? -0.730 -20.077 1.281 1.00 95.31 98 ARG A C 1
ATOM 732 O O . ARG A 1 98 ? -1.513 -20.878 0.788 1.00 95.31 98 ARG A O 1
ATOM 739 N N . GLY A 1 99 ? 0.432 -19.760 0.704 1.00 95.81 99 GLY A N 1
ATOM 740 C CA . GLY A 1 99 ? 0.915 -20.359 -0.542 1.00 95.81 99 GLY A CA 1
ATOM 741 C C . GLY A 1 99 ? 0.359 -19.746 -1.832 1.00 95.81 99 GLY A C 1
ATOM 742 O O . GLY A 1 99 ? 0.588 -20.306 -2.899 1.00 95.81 99 GLY A O 1
ATOM 743 N N . PHE A 1 100 ? -0.326 -18.600 -1.768 1.00 95.31 100 PHE A N 1
ATOM 744 C CA . PHE A 1 100 ? -0.811 -17.878 -2.958 1.00 95.31 100 PHE A CA 1
ATOM 745 C C . PHE A 1 100 ? 0.284 -17.092 -3.674 1.00 95.31 100 PHE A C 1
ATOM 747 O O . PHE A 1 100 ? 0.132 -16.722 -4.834 1.00 95.31 100 PHE A O 1
ATOM 754 N N . LEU A 1 101 ? 1.380 -16.809 -2.974 1.00 95.25 101 LEU A N 1
ATOM 755 C CA . LEU A 1 101 ? 2.480 -16.011 -3.484 1.00 95.25 101 LEU A CA 1
ATOM 756 C C . LEU A 1 101 ? 3.817 -16.642 -3.087 1.00 95.25 101 LEU A C 1
ATOM 758 O O . LEU A 1 101 ? 3.976 -17.121 -1.964 1.00 95.25 101 LEU A O 1
ATOM 762 N N . ASP A 1 102 ? 4.789 -16.628 -4.001 1.00 95.12 102 ASP A N 1
ATOM 763 C CA . ASP A 1 102 ? 6.129 -17.155 -3.732 1.00 95.12 102 ASP A CA 1
ATOM 764 C C . ASP A 1 102 ? 6.786 -16.420 -2.546 1.00 95.12 102 ASP A C 1
ATOM 766 O O . ASP A 1 102 ? 6.764 -15.191 -2.447 1.00 95.12 102 ASP A O 1
ATOM 770 N N . LYS A 1 103 ? 7.423 -17.170 -1.642 1.00 95.31 103 LYS A N 1
ATOM 771 C CA . LYS A 1 103 ? 8.121 -16.620 -0.469 1.00 95.31 103 LYS A CA 1
ATOM 772 C C . LYS A 1 103 ? 9.256 -15.648 -0.804 1.00 95.31 103 LYS A C 1
ATOM 774 O O . LYS A 1 103 ? 9.641 -14.855 0.054 1.00 95.31 103 LYS A O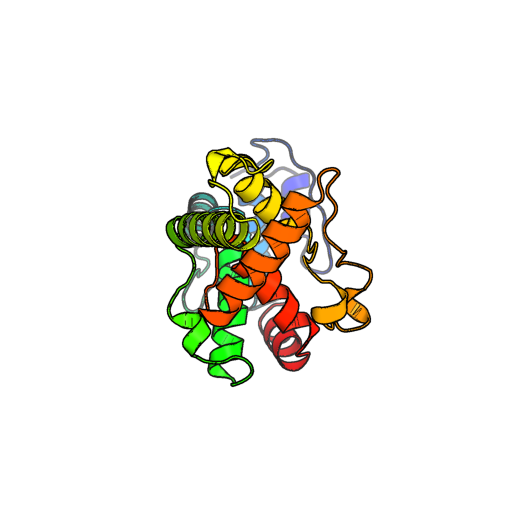 1
ATOM 779 N N . ASN A 1 104 ? 9.799 -15.697 -2.020 1.00 94.50 104 ASN A N 1
ATOM 780 C CA . ASN A 1 104 ? 10.847 -14.795 -2.490 1.00 94.50 104 ASN A CA 1
ATOM 781 C C . ASN A 1 104 ? 10.396 -13.329 -2.490 1.00 94.50 104 ASN A C 1
ATOM 783 O O . ASN A 1 104 ? 11.229 -12.456 -2.262 1.00 94.50 104 ASN A O 1
ATOM 787 N N . TRP A 1 105 ? 9.093 -13.063 -2.627 1.00 94.44 105 TRP A N 1
ATOM 788 C CA . TRP A 1 105 ? 8.517 -11.716 -2.566 1.00 94.44 105 TRP A CA 1
ATOM 789 C C . TRP A 1 105 ? 8.714 -11.003 -1.219 1.00 94.44 105 TRP A C 1
ATOM 791 O O . TRP A 1 105 ? 8.642 -9.780 -1.164 1.00 94.44 105 TRP A O 1
ATOM 801 N N . LEU A 1 106 ? 8.999 -11.731 -0.132 1.00 92.50 106 LEU A N 1
ATOM 802 C CA . LEU A 1 106 ? 9.263 -11.130 1.185 1.00 92.50 106 LEU A CA 1
ATOM 803 C C . LEU A 1 106 ? 10.743 -10.811 1.436 1.00 92.50 106 LEU A C 1
ATOM 805 O O . LEU A 1 106 ? 11.086 -10.386 2.537 1.00 92.50 106 LEU A O 1
ATOM 809 N N . ARG A 1 107 ? 11.634 -11.065 0.467 1.00 86.62 107 ARG A N 1
ATOM 810 C CA . ARG A 1 107 ? 13.081 -10.858 0.646 1.00 86.62 107 ARG A CA 1
ATOM 811 C C . ARG A 1 107 ? 13.490 -9.395 0.501 1.00 86.62 107 ARG A C 1
ATOM 813 O O . ARG A 1 107 ? 14.337 -8.941 1.257 1.00 86.62 107 ARG A O 1
ATOM 820 N N . ASN A 1 108 ? 12.892 -8.686 -0.457 1.00 82.31 108 ASN A N 1
ATOM 821 C CA . ASN A 1 108 ? 13.264 -7.322 -0.834 1.00 82.31 108 ASN A CA 1
ATOM 822 C C . ASN A 1 108 ? 12.016 -6.430 -0.802 1.00 82.31 108 ASN A C 1
ATOM 824 O O . ASN A 1 108 ? 11.292 -6.337 -1.796 1.00 82.31 108 ASN A O 1
ATOM 828 N N . THR A 1 109 ? 11.728 -5.806 0.341 1.00 81.44 109 THR A N 1
ATOM 829 C CA . THR A 1 109 ? 10.455 -5.101 0.542 1.00 81.44 109 THR A CA 1
ATOM 830 C C . THR A 1 109 ? 10.633 -3.745 1.216 1.00 81.44 109 THR A C 1
ATOM 832 O O . THR A 1 109 ? 11.213 -3.661 2.292 1.00 81.44 109 THR A O 1
ATOM 835 N N . GLY A 1 110 ? 10.018 -2.707 0.644 1.00 65.12 110 GLY A N 1
ATOM 836 C CA . GLY A 1 110 ? 9.594 -1.517 1.387 1.00 65.12 110 GLY A CA 1
ATOM 837 C C . GLY A 1 110 ? 10.670 -0.501 1.748 1.00 65.12 110 GLY A C 1
ATOM 838 O O . GLY A 1 110 ? 10.371 0.427 2.492 1.00 65.12 110 GLY A O 1
ATOM 839 N N . GLU A 1 111 ? 11.888 -0.652 1.236 1.00 70.75 111 GLU A N 1
ATOM 840 C CA . GLU A 1 111 ? 12.929 0.362 1.377 1.00 70.75 111 GLU A CA 1
ATOM 841 C C . GLU A 1 111 ? 12.890 1.337 0.191 1.00 70.75 111 GLU A C 1
ATOM 843 O O . GLU A 1 111 ? 12.866 0.922 -0.970 1.00 70.75 111 GLU A O 1
ATOM 848 N N . ASP A 1 112 ? 12.928 2.645 0.471 1.00 68.62 112 ASP A N 1
ATOM 849 C CA . ASP A 1 112 ? 12.912 3.705 -0.554 1.00 68.62 112 ASP A CA 1
ATOM 850 C C . ASP A 1 112 ? 14.079 3.591 -1.554 1.00 68.62 112 ASP A C 1
ATOM 852 O O . ASP A 1 112 ? 13.978 4.012 -2.712 1.00 68.62 112 ASP A O 1
ATOM 856 N N . ASN A 1 113 ? 15.189 2.979 -1.129 1.00 83.06 113 ASN A N 1
ATOM 857 C CA . ASN A 1 113 ? 16.353 2.722 -1.976 1.00 83.06 113 ASN A CA 1
ATOM 858 C C . ASN A 1 113 ? 16.035 1.756 -3.142 1.00 83.06 113 ASN A C 1
ATOM 860 O O . ASN A 1 113 ? 16.650 1.874 -4.205 1.00 83.06 113 ASN A O 1
ATOM 864 N N . LEU A 1 114 ? 15.052 0.856 -2.994 1.00 89.75 114 LEU A N 1
ATOM 865 C CA . LEU A 1 114 ? 14.723 -0.167 -3.987 1.00 89.75 114 LEU A CA 1
ATOM 866 C C . LEU A 1 114 ? 14.093 0.463 -5.222 1.00 89.75 114 LEU A C 1
ATOM 868 O O . LEU A 1 114 ? 14.460 0.104 -6.341 1.00 89.75 114 LEU A O 1
ATOM 872 N N . THR A 1 115 ? 13.202 1.440 -5.030 1.00 93.06 115 THR A N 1
ATOM 873 C CA . THR A 1 115 ? 12.608 2.195 -6.138 1.00 93.06 115 THR A CA 1
ATOM 874 C C . THR A 1 115 ? 13.701 2.916 -6.916 1.00 93.06 115 THR A C 1
ATOM 876 O O . THR A 1 115 ? 13.815 2.729 -8.123 1.00 93.06 115 THR A O 1
ATOM 879 N N . GLY A 1 116 ? 14.574 3.672 -6.240 1.00 94.06 116 GLY A N 1
ATOM 880 C CA . GLY A 1 116 ? 15.674 4.381 -6.902 1.00 94.06 116 GLY A CA 1
ATOM 881 C C . GLY A 1 116 ? 16.635 3.441 -7.643 1.00 94.06 116 GLY A C 1
ATOM 882 O O . GLY A 1 116 ? 17.056 3.734 -8.766 1.00 94.06 116 GLY A O 1
ATOM 883 N N . MET A 1 117 ? 16.958 2.289 -7.056 1.00 94.94 117 MET A N 1
ATOM 884 C CA . MET A 1 117 ? 17.760 1.256 -7.712 1.00 94.94 117 MET A CA 1
ATOM 885 C C . MET A 1 117 ? 17.069 0.730 -8.979 1.00 94.94 117 MET A C 1
ATOM 887 O O . MET A 1 117 ? 17.708 0.653 -10.029 1.00 94.94 117 MET A O 1
ATOM 891 N N . LEU A 1 118 ? 15.780 0.380 -8.904 1.00 97.00 118 LEU A N 1
ATOM 892 C CA . LEU A 1 118 ? 15.010 -0.115 -10.049 1.00 97.00 118 LEU A CA 1
ATOM 893 C C . LEU A 1 118 ? 14.910 0.926 -11.164 1.00 97.00 118 LEU A C 1
ATOM 895 O O . LEU A 1 118 ? 15.099 0.573 -12.324 1.00 97.00 118 LEU A O 1
ATOM 899 N N . ILE A 1 119 ? 14.695 2.198 -10.825 1.00 97.44 119 ILE A N 1
ATOM 900 C CA . ILE A 1 119 ? 14.711 3.307 -11.788 1.00 97.44 119 ILE A CA 1
ATOM 901 C C . ILE A 1 119 ? 16.072 3.387 -12.485 1.00 97.44 119 ILE A C 1
ATOM 903 O O . ILE A 1 119 ? 16.132 3.459 -13.707 1.00 97.44 119 ILE A O 1
ATOM 907 N N . GLY A 1 120 ? 17.175 3.302 -11.731 1.00 97.25 120 GLY A N 1
ATOM 908 C CA . GLY A 1 120 ? 18.521 3.269 -12.312 1.00 97.25 120 GLY A CA 1
ATOM 909 C C . GLY A 1 120 ? 18.696 2.124 -13.305 1.00 97.25 120 GLY A C 1
ATOM 910 O O . GLY A 1 120 ? 19.054 2.366 -14.452 1.00 97.25 120 GLY A O 1
ATOM 911 N N . LYS A 1 121 ? 18.358 0.895 -12.897 1.00 97.88 121 LYS A N 1
ATOM 912 C CA . LYS A 1 121 ? 18.431 -0.285 -13.773 1.00 97.88 121 LYS A CA 1
ATOM 913 C C . LYS A 1 121 ? 17.537 -0.153 -15.010 1.00 97.88 121 LYS A C 1
ATOM 915 O O . LYS A 1 121 ? 17.940 -0.573 -16.087 1.00 97.88 121 LYS A O 1
ATOM 920 N N . THR A 1 122 ? 16.358 0.446 -14.856 1.00 98.50 122 THR A N 1
ATOM 921 C CA . THR A 1 122 ? 15.399 0.685 -15.943 1.00 98.50 122 THR A CA 1
ATOM 922 C C . THR A 1 122 ? 16.000 1.596 -17.008 1.00 98.50 122 THR A C 1
ATOM 924 O O . THR A 1 122 ? 16.042 1.217 -18.175 1.00 98.50 122 THR A O 1
ATOM 927 N N . LEU A 1 123 ? 16.524 2.756 -16.603 1.00 98.31 123 LEU A N 1
ATOM 928 C CA . LEU A 1 123 ? 17.135 3.719 -17.522 1.00 98.31 123 LEU A CA 1
ATOM 929 C C . LEU A 1 123 ? 18.397 3.150 -18.181 1.00 98.31 123 LEU A C 1
ATOM 931 O O . LEU A 1 123 ? 18.563 3.268 -19.390 1.00 98.31 123 LEU A O 1
ATOM 935 N N . THR A 1 124 ? 19.248 2.449 -17.423 1.00 98.25 124 THR A N 1
ATOM 936 C CA . THR A 1 124 ? 20.412 1.750 -17.990 1.00 98.25 124 THR A CA 1
ATOM 937 C C . THR A 1 124 ? 19.996 0.722 -19.041 1.00 98.25 124 THR A C 1
ATOM 939 O O . THR A 1 124 ? 20.597 0.657 -20.109 1.00 98.25 124 THR A O 1
ATOM 942 N N . GLN A 1 125 ? 18.957 -0.073 -18.773 1.00 98.19 125 GLN A N 1
ATOM 943 C CA . GLN A 1 125 ? 18.469 -1.061 -19.730 1.00 98.19 125 GLN A CA 1
ATOM 944 C C . GLN A 1 125 ? 17.880 -0.405 -20.986 1.00 98.19 125 GLN A C 1
ATOM 946 O O . GLN A 1 125 ? 18.097 -0.923 -22.078 1.00 98.19 125 GLN A O 1
ATOM 951 N N . MET A 1 126 ? 17.172 0.721 -20.855 1.00 98.00 126 MET A N 1
ATOM 952 C CA . MET A 1 126 ? 16.675 1.485 -22.006 1.00 98.00 126 MET A CA 1
ATOM 953 C C . MET A 1 126 ? 17.816 2.011 -22.875 1.00 98.00 126 MET A C 1
ATOM 955 O O . MET A 1 126 ? 17.823 1.745 -24.071 1.00 98.00 126 MET A O 1
ATOM 959 N N . ALA A 1 127 ? 18.810 2.663 -22.268 1.00 97.50 127 ALA A N 1
ATOM 960 C CA . ALA A 1 127 ? 19.972 3.195 -22.977 1.00 97.50 127 ALA A CA 1
ATOM 961 C C . ALA A 1 127 ? 20.737 2.093 -23.736 1.00 97.50 127 ALA A C 1
ATOM 963 O O . ALA A 1 127 ? 21.058 2.246 -24.911 1.00 97.50 127 ALA A O 1
ATOM 964 N N . ILE A 1 128 ? 20.938 0.923 -23.109 1.00 97.56 128 ILE A N 1
ATOM 965 C CA . ILE A 1 128 ? 21.558 -0.243 -23.764 1.00 97.56 128 ILE A CA 1
ATOM 966 C C . ILE A 1 128 ? 20.728 -0.728 -24.961 1.00 97.56 128 ILE A C 1
ATOM 968 O O . ILE A 1 128 ? 21.297 -1.071 -25.994 1.00 97.56 128 ILE A O 1
ATOM 972 N N . GLN A 1 129 ? 19.399 -0.789 -24.827 1.00 96.88 129 GLN A N 1
ATOM 973 C CA . GLN A 1 129 ? 18.512 -1.216 -25.916 1.00 96.88 129 GLN A CA 1
ATOM 974 C C . GLN A 1 129 ? 18.507 -0.229 -27.088 1.00 96.88 129 GLN A C 1
ATOM 976 O O . GLN A 1 129 ? 18.341 -0.660 -28.228 1.00 96.88 129 GLN A O 1
ATOM 981 N N . ASP A 1 130 ? 18.698 1.059 -26.807 1.00 96.25 130 ASP A N 1
ATOM 982 C CA . ASP A 1 130 ? 18.680 2.127 -27.808 1.00 96.25 130 ASP A CA 1
ATOM 983 C C . ASP A 1 130 ? 20.081 2.410 -28.383 1.00 96.25 130 ASP A C 1
ATOM 985 O O . ASP A 1 130 ? 20.208 3.080 -29.405 1.00 96.25 130 ASP A O 1
ATOM 989 N N . GLY A 1 131 ? 21.133 1.856 -27.769 1.00 96.94 131 GLY A N 1
ATOM 990 C CA . GLY A 1 131 ? 22.523 2.087 -28.160 1.00 96.94 131 GLY A CA 1
ATOM 991 C C . GLY A 1 131 ? 23.021 3.498 -27.831 1.00 96.94 131 GLY A C 1
ATOM 992 O O . GLY A 1 131 ? 23.904 3.994 -28.527 1.00 96.94 131 GLY A O 1
ATOM 993 N N . THR A 1 132 ? 22.453 4.135 -26.802 1.00 95.69 132 THR A N 1
ATOM 994 C CA . THR A 1 132 ? 22.723 5.529 -26.402 1.00 95.69 132 THR A CA 1
ATOM 995 C C . THR A 1 132 ? 23.318 5.603 -24.995 1.00 95.69 132 THR A C 1
ATOM 997 O O . THR A 1 132 ? 23.379 4.601 -24.274 1.00 95.69 132 THR A O 1
ATOM 1000 N N . ASP A 1 133 ? 23.717 6.801 -24.562 1.00 95.25 133 ASP A N 1
ATOM 1001 C CA . ASP A 1 133 ? 23.904 7.084 -23.137 1.00 95.25 133 ASP A CA 1
ATOM 1002 C C . ASP A 1 133 ? 22.549 7.338 -22.434 1.00 95.25 133 ASP A C 1
ATOM 1004 O O . ASP A 1 133 ? 21.557 7.707 -23.066 1.00 95.25 133 ASP A O 1
ATOM 1008 N N . ILE A 1 134 ? 22.496 7.162 -21.108 1.00 93.31 134 ILE A N 1
ATOM 1009 C CA . ILE A 1 134 ? 21.310 7.467 -20.284 1.00 93.31 134 ILE A CA 1
ATOM 1010 C C . ILE A 1 134 ? 20.918 8.945 -20.406 1.00 93.31 134 ILE A C 1
ATOM 1012 O O . ILE A 1 134 ? 19.735 9.267 -20.365 1.00 93.31 134 ILE A O 1
ATOM 1016 N N . THR A 1 135 ? 21.900 9.835 -20.557 1.00 93.50 135 THR A N 1
ATOM 1017 C CA . THR A 1 135 ? 21.693 11.286 -20.698 1.00 93.50 135 THR A CA 1
ATOM 1018 C C . THR A 1 135 ? 20.996 11.689 -21.998 1.00 93.50 135 THR A C 1
ATOM 1020 O O . THR A 1 135 ? 20.505 12.811 -22.092 1.00 93.50 135 THR A O 1
ATOM 1023 N N . GLU A 1 136 ? 20.925 10.787 -22.979 1.00 94.75 136 GLU A N 1
ATOM 1024 C CA . GLU A 1 136 ? 20.221 10.996 -24.248 1.00 94.75 136 GLU A CA 1
ATOM 1025 C C . GLU A 1 136 ? 18.757 10.527 -24.202 1.00 94.75 136 GLU A C 1
ATOM 1027 O O . GLU A 1 136 ? 17.995 10.799 -25.131 1.00 94.75 136 GLU A O 1
ATOM 1032 N N . LEU A 1 137 ? 18.345 9.827 -23.137 1.00 95.69 137 LEU A N 1
ATOM 1033 C CA . LEU A 1 137 ? 16.954 9.421 -22.956 1.00 95.69 137 LEU A CA 1
ATOM 1034 C C . LEU A 1 137 ? 16.085 10.643 -22.648 1.00 95.69 137 LEU A C 1
ATOM 1036 O O . LEU A 1 137 ? 16.418 11.463 -21.793 1.00 95.69 137 LEU A O 1
ATOM 1040 N N . ASP A 1 138 ? 14.911 10.708 -23.270 1.00 96.06 138 ASP A N 1
ATOM 1041 C CA . ASP A 1 138 ? 13.904 11.732 -22.977 1.00 96.06 138 ASP A CA 1
ATOM 1042 C C . ASP A 1 138 ? 13.047 11.281 -21.786 1.00 96.06 138 ASP A C 1
ATOM 1044 O O . ASP A 1 138 ? 11.837 11.085 -21.895 1.00 96.06 138 ASP A O 1
ATOM 1048 N N . VAL A 1 139 ? 13.709 10.978 -20.667 1.00 97.06 139 VAL A N 1
ATOM 1049 C CA . VAL A 1 139 ? 13.093 10.518 -19.418 1.00 97.06 139 VAL A CA 1
ATOM 1050 C C . VAL A 1 139 ? 13.904 11.054 -18.246 1.00 97.06 139 VAL A C 1
ATOM 1052 O O . VAL A 1 139 ? 15.023 10.599 -18.001 1.00 97.06 139 VAL A O 1
ATOM 1055 N N . ASP A 1 140 ? 13.331 11.981 -17.477 1.00 97.06 140 ASP A N 1
ATOM 1056 C CA . ASP A 1 140 ? 13.963 12.417 -16.233 1.00 97.06 140 ASP A CA 1
ATOM 1057 C C . ASP A 1 140 ? 13.799 11.356 -15.134 1.00 97.06 140 ASP A C 1
ATOM 1059 O O . ASP A 1 140 ? 12.759 10.709 -14.984 1.00 97.06 140 ASP A O 1
ATOM 1063 N N . ARG A 1 141 ? 14.856 11.166 -14.341 1.00 97.00 141 ARG A N 1
ATOM 1064 C CA . ARG A 1 141 ? 14.921 10.127 -13.311 1.00 97.00 141 ARG A CA 1
ATOM 1065 C C . ARG A 1 141 ? 13.925 10.355 -12.174 1.00 97.00 141 ARG A C 1
ATOM 1067 O O . ARG A 1 141 ? 13.279 9.398 -11.737 1.00 97.00 141 ARG A O 1
ATOM 1074 N N . GLU A 1 142 ? 13.868 11.571 -11.639 1.00 96.44 142 GLU A N 1
ATOM 1075 C CA . GLU A 1 142 ? 12.992 11.878 -10.505 1.00 96.44 142 GLU A CA 1
ATOM 1076 C C . GLU A 1 142 ? 11.544 12.005 -10.970 1.00 96.44 142 GLU A C 1
ATOM 1078 O O . GLU A 1 142 ? 10.636 11.535 -10.283 1.00 96.44 142 GLU A O 1
ATOM 1083 N N . ASP A 1 143 ? 11.328 12.541 -12.169 1.00 97.69 143 ASP A N 1
ATOM 1084 C CA . ASP A 1 143 ? 10.010 12.579 -12.784 1.00 97.69 143 ASP A CA 1
ATOM 1085 C C . ASP A 1 143 ? 9.461 11.171 -13.048 1.00 97.69 143 ASP A C 1
ATOM 1087 O O . ASP A 1 143 ? 8.354 10.857 -12.617 1.00 97.69 143 ASP A O 1
ATOM 1091 N N . LEU A 1 144 ? 10.254 10.256 -13.624 1.00 98.19 144 LEU A N 1
ATOM 1092 C CA . LEU A 1 144 ? 9.841 8.860 -13.812 1.00 98.19 144 LEU A CA 1
ATOM 1093 C C . LEU A 1 144 ? 9.459 8.194 -12.484 1.00 98.19 144 LEU A C 1
ATOM 1095 O O . LEU A 1 144 ? 8.458 7.478 -12.408 1.00 98.19 144 LEU A O 1
ATOM 1099 N N . LYS A 1 145 ? 10.243 8.423 -11.425 1.00 97.25 145 LYS A N 1
ATOM 1100 C CA . LYS A 1 145 ? 9.950 7.898 -10.087 1.00 97.25 145 LYS A CA 1
ATOM 1101 C C . LYS A 1 145 ? 8.607 8.420 -9.566 1.00 97.25 145 LYS A C 1
ATOM 1103 O O . LYS A 1 145 ? 7.789 7.623 -9.103 1.00 97.25 145 LYS A O 1
ATOM 1108 N N . ASN A 1 146 ? 8.370 9.729 -9.656 1.00 97.31 146 ASN A N 1
ATOM 1109 C CA . ASN A 1 146 ? 7.110 10.345 -9.237 1.00 97.31 146 ASN A CA 1
ATOM 1110 C C . ASN A 1 146 ? 5.935 9.829 -10.072 1.00 97.31 146 ASN A C 1
ATOM 1112 O O . ASN A 1 146 ? 4.894 9.465 -9.528 1.00 97.31 146 ASN A O 1
ATOM 1116 N N . GLN A 1 147 ? 6.124 9.729 -11.385 1.00 98.25 147 GLN A N 1
ATOM 1117 C CA . GLN A 1 147 ? 5.107 9.279 -12.317 1.00 98.25 147 GLN A CA 1
ATOM 1118 C C . GLN A 1 147 ? 4.726 7.807 -12.091 1.00 98.25 147 GLN A C 1
ATOM 1120 O O . GLN A 1 147 ? 3.541 7.471 -12.139 1.00 98.25 147 GLN A O 1
ATOM 1125 N N . ILE A 1 148 ? 5.688 6.940 -11.754 1.00 98.00 148 ILE A N 1
ATOM 1126 C CA . ILE A 1 148 ? 5.414 5.554 -11.346 1.00 98.00 148 ILE A CA 1
ATOM 1127 C C . ILE A 1 148 ? 4.614 5.502 -10.045 1.00 98.00 148 ILE A C 1
ATOM 1129 O O . ILE A 1 148 ? 3.647 4.743 -9.974 1.00 98.00 148 ILE A O 1
ATOM 1133 N N . SER A 1 149 ? 4.957 6.316 -9.042 1.00 96.75 149 SER A N 1
ATOM 1134 C CA . SER A 1 149 ? 4.170 6.390 -7.803 1.00 96.75 149 SER A CA 1
ATOM 1135 C C . SER A 1 149 ? 2.734 6.858 -8.080 1.00 96.75 149 SER A C 1
ATOM 1137 O O . SER A 1 149 ? 1.781 6.246 -7.595 1.00 96.75 149 SER A O 1
ATOM 1139 N N . ILE A 1 150 ? 2.549 7.857 -8.955 1.00 97.94 150 ILE A N 1
ATOM 1140 C CA . ILE A 1 150 ? 1.222 8.314 -9.401 1.00 97.94 150 ILE A CA 1
ATOM 1141 C C . ILE A 1 150 ? 0.455 7.188 -10.099 1.00 97.94 150 ILE A C 1
ATOM 1143 O O . ILE A 1 150 ? -0.720 6.975 -9.791 1.00 97.94 150 ILE A O 1
ATOM 1147 N N . TRP A 1 151 ? 1.076 6.462 -11.031 1.00 98.44 151 TRP A N 1
ATOM 1148 C CA . TRP A 1 151 ? 0.402 5.362 -11.720 1.00 98.44 151 TRP A CA 1
ATOM 1149 C C . TRP A 1 151 ? -0.002 4.257 -10.750 1.00 98.44 151 TRP A C 1
ATOM 1151 O O . TRP A 1 151 ? -1.176 3.896 -10.710 1.00 98.44 151 TRP A O 1
ATOM 1161 N N . LYS A 1 152 ? 0.918 3.780 -9.908 1.00 97.25 152 LYS A N 1
ATOM 1162 C CA . LYS A 1 152 ? 0.625 2.726 -8.928 1.00 97.25 152 LYS A CA 1
ATOM 1163 C C . LYS A 1 152 ? -0.436 3.152 -7.915 1.00 97.25 152 LYS A C 1
ATOM 1165 O O . LYS A 1 152 ? -1.356 2.385 -7.638 1.00 97.25 152 LYS A O 1
ATOM 1170 N N . GLY A 1 153 ? -0.368 4.390 -7.426 1.00 96.12 153 GLY A N 1
ATOM 1171 C CA . GLY A 1 153 ? -1.361 4.962 -6.515 1.00 96.12 153 GLY A CA 1
ATOM 1172 C C . GLY A 1 153 ? -2.766 5.064 -7.119 1.00 96.12 153 GLY A C 1
ATOM 1173 O O . GLY A 1 153 ? -3.749 5.006 -6.384 1.00 96.12 153 GLY A O 1
ATOM 1174 N N . ASN A 1 154 ? -2.869 5.154 -8.448 1.00 96.50 154 ASN A N 1
ATOM 1175 C CA . ASN A 1 154 ? -4.132 5.162 -9.191 1.00 96.50 154 ASN A CA 1
ATOM 1176 C C . ASN A 1 154 ? -4.463 3.812 -9.850 1.00 96.50 154 ASN A C 1
ATOM 1178 O O . ASN A 1 154 ? -5.345 3.762 -10.706 1.00 96.50 154 ASN A O 1
ATOM 1182 N N . LEU A 1 155 ? -3.765 2.726 -9.487 1.00 97.19 155 LEU A N 1
ATOM 1183 C CA . LEU A 1 155 ? -3.946 1.396 -10.085 1.00 97.19 155 LEU A CA 1
ATOM 1184 C C . LEU A 1 155 ? -3.863 1.431 -11.625 1.00 97.19 155 LEU A C 1
ATOM 1186 O O . LEU A 1 155 ? -4.618 0.760 -12.334 1.00 97.19 155 LEU A O 1
ATOM 1190 N N . ALA A 1 156 ? -2.955 2.258 -12.142 1.00 97.94 156 ALA A N 1
ATOM 1191 C CA . ALA A 1 156 ? -2.658 2.375 -13.556 1.00 97.94 156 ALA A CA 1
ATOM 1192 C C . ALA A 1 156 ? -1.477 1.460 -13.903 1.00 97.94 156 ALA A C 1
ATOM 1194 O O . ALA A 1 156 ? -0.363 1.642 -13.422 1.00 97.94 156 ALA A O 1
ATOM 1195 N N . TYR A 1 157 ? -1.732 0.458 -14.734 1.00 97.69 157 TYR A N 1
ATOM 1196 C CA . TYR A 1 157 ? -0.805 -0.619 -15.054 1.00 97.69 157 TYR A CA 1
ATOM 1197 C C . TYR A 1 157 ? 0.059 -0.278 -16.262 1.00 97.69 157 TYR A C 1
ATOM 1199 O O . TYR A 1 157 ? -0.441 0.232 -17.265 1.00 97.69 157 TYR A O 1
ATOM 1207 N N . ALA A 1 158 ? 1.339 -0.650 -16.204 1.00 97.62 158 ALA A N 1
ATOM 1208 C CA . ALA A 1 158 ? 2.236 -0.581 -17.358 1.00 97.62 158 ALA A CA 1
ATOM 1209 C C . ALA A 1 158 ? 1.715 -1.426 -18.533 1.00 97.62 158 ALA A C 1
ATOM 1211 O O . ALA A 1 158 ? 1.865 -1.055 -19.697 1.00 97.62 158 ALA A O 1
ATOM 1212 N N . ASP A 1 159 ? 1.088 -2.559 -18.213 1.00 95.88 159 ASP A N 1
ATOM 1213 C CA . ASP A 1 159 ? 0.439 -3.455 -19.160 1.00 95.88 159 ASP A CA 1
ATOM 1214 C C . ASP A 1 159 ? -0.816 -4.062 -18.514 1.00 95.88 159 ASP A C 1
ATOM 1216 O O . ASP A 1 159 ? -0.744 -5.008 -17.728 1.00 95.88 159 ASP A O 1
ATOM 1220 N N . LEU A 1 160 ? -1.971 -3.445 -18.779 1.00 95.19 160 LEU A N 1
ATOM 1221 C CA . LEU A 1 160 ? -3.243 -3.832 -18.162 1.00 95.19 160 LEU A CA 1
ATOM 1222 C C . LEU A 1 160 ? -3.726 -5.207 -18.645 1.00 95.19 160 LEU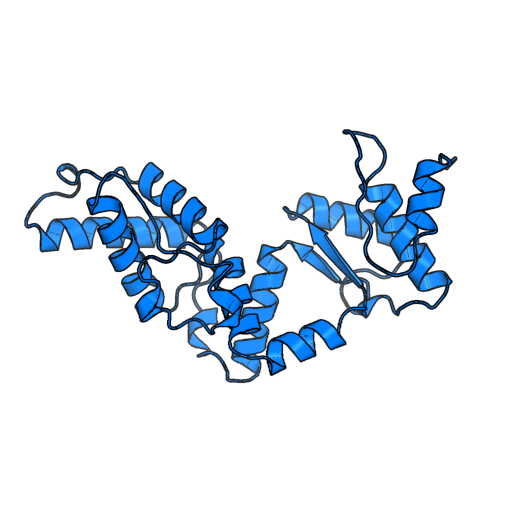 A C 1
ATOM 1224 O O . LEU A 1 160 ? -4.319 -5.957 -17.873 1.00 95.19 160 LEU A O 1
ATOM 1228 N N . GLU A 1 161 ? -3.475 -5.539 -19.912 1.00 92.62 161 GLU A N 1
ATOM 1229 C CA . GLU A 1 161 ? -3.870 -6.829 -20.478 1.00 92.62 161 GLU A CA 1
ATOM 1230 C C . GLU A 1 161 ? -3.030 -7.953 -19.876 1.00 92.62 161 GLU A C 1
ATOM 1232 O O . GLU A 1 161 ? -3.585 -8.934 -19.379 1.00 92.62 161 GLU A O 1
ATOM 1237 N N . ALA A 1 162 ? -1.705 -7.774 -19.826 1.00 92.44 162 ALA A N 1
ATOM 1238 C CA . ALA A 1 162 ? -0.802 -8.742 -19.212 1.00 92.44 162 ALA A CA 1
ATOM 1239 C C . ALA A 1 162 ? -1.035 -8.895 -17.702 1.00 92.44 162 ALA A C 1
ATOM 1241 O O . ALA A 1 162 ? -0.794 -9.971 -17.154 1.00 92.44 162 ALA A O 1
ATOM 1242 N N . ALA A 1 163 ? -1.540 -7.856 -17.026 1.00 92.12 163 ALA A N 1
ATOM 1243 C CA . ALA A 1 163 ? -1.947 -7.970 -15.632 1.00 92.12 163 ALA A CA 1
ATOM 1244 C C . ALA A 1 163 ? -3.062 -9.015 -15.451 1.00 92.12 163 ALA A C 1
ATOM 1246 O O . ALA A 1 163 ? -3.128 -9.643 -14.400 1.00 92.12 163 ALA A O 1
ATOM 1247 N N . GLY A 1 164 ? -3.926 -9.256 -16.444 1.00 92.75 164 GLY A N 1
ATOM 1248 C CA . GLY A 1 164 ? -4.937 -10.315 -16.364 1.00 92.75 164 GLY A CA 1
ATOM 1249 C C . GLY A 1 164 ? -5.844 -10.167 -15.139 1.00 92.75 164 GLY A C 1
ATOM 1250 O O . GLY A 1 164 ? -6.060 -11.127 -14.394 1.00 92.75 164 GLY A O 1
ATOM 1251 N N . LEU A 1 165 ? -6.288 -8.937 -14.866 1.00 93.44 165 LEU A N 1
ATOM 1252 C CA . LEU A 1 165 ? -7.127 -8.638 -13.710 1.00 93.44 165 LEU A CA 1
ATOM 1253 C C . LEU A 1 165 ? -8.530 -9.256 -13.870 1.00 93.44 165 LEU A C 1
ATOM 1255 O O . LEU A 1 165 ? -9.072 -9.264 -14.982 1.00 93.44 165 LEU A O 1
ATOM 1259 N N . PRO A 1 166 ? -9.152 -9.735 -12.774 1.00 92.88 166 PRO A N 1
ATOM 1260 C CA . PRO A 1 166 ? -10.539 -10.193 -12.787 1.00 92.88 166 PRO A CA 1
ATOM 1261 C C . PRO A 1 166 ? -11.508 -9.111 -13.276 1.00 92.88 166 PRO A C 1
ATOM 1263 O O . PRO A 1 166 ? -11.242 -7.916 -13.154 1.00 92.88 166 PRO A O 1
ATOM 1266 N N . GLU A 1 167 ? -12.681 -9.514 -13.766 1.00 89.94 167 GLU A N 1
ATOM 1267 C CA . GLU A 1 167 ? -13.690 -8.578 -14.284 1.00 89.94 167 GLU A CA 1
ATOM 1268 C C . GLU A 1 167 ? -14.092 -7.501 -13.264 1.00 89.94 167 GLU A C 1
ATOM 1270 O O . GLU A 1 167 ? -14.189 -6.327 -13.616 1.00 89.94 167 GLU A O 1
ATOM 1275 N N . ALA A 1 168 ? -14.197 -7.871 -11.984 1.00 87.19 168 ALA A N 1
ATOM 1276 C CA . ALA A 1 168 ? -14.506 -6.954 -10.887 1.00 87.19 168 ALA A CA 1
ATOM 1277 C C . ALA A 1 168 ? -13.505 -5.785 -10.740 1.00 87.19 168 ALA A C 1
ATOM 1279 O O . ALA A 1 168 ? -13.854 -4.746 -10.185 1.00 87.19 168 ALA A O 1
ATOM 1280 N N . ALA A 1 169 ? -12.276 -5.926 -11.247 1.00 90.31 169 ALA A N 1
ATOM 1281 C CA . ALA A 1 169 ? -11.249 -4.885 -11.211 1.00 90.31 169 ALA A CA 1
ATOM 1282 C C . ALA A 1 169 ? -11.290 -3.925 -12.415 1.00 90.31 169 ALA A C 1
ATOM 1284 O O . ALA A 1 169 ? -10.668 -2.862 -12.356 1.00 90.31 169 ALA A O 1
ATOM 1285 N N . ARG A 1 170 ? -12.019 -4.249 -13.495 1.00 85.00 170 ARG A N 1
ATOM 1286 C CA . ARG A 1 170 ? -11.974 -3.497 -14.768 1.00 85.00 170 ARG A CA 1
ATOM 1287 C C . ARG A 1 170 ? -12.483 -2.058 -14.674 1.00 85.00 170 ARG A C 1
ATOM 1289 O O . ARG A 1 170 ? -12.108 -1.234 -15.498 1.00 85.00 170 ARG A O 1
ATOM 1296 N N . HIS A 1 171 ? -13.333 -1.755 -13.696 1.00 89.25 171 HIS A N 1
ATOM 1297 C CA . HIS A 1 171 ? -13.867 -0.404 -13.480 1.00 89.25 171 HIS A CA 1
ATOM 1298 C C . HIS A 1 171 ? -12.983 0.465 -12.577 1.00 89.25 171 HIS A C 1
ATOM 1300 O O . HIS A 1 171 ? -13.269 1.646 -12.402 1.00 89.25 171 HIS A O 1
ATOM 1306 N N . ILE A 1 172 ? -11.946 -0.124 -11.976 1.00 92.81 172 ILE A N 1
ATOM 1307 C CA . ILE A 1 172 ? -11.087 0.519 -10.978 1.00 92.81 172 ILE A CA 1
ATOM 1308 C C . ILE A 1 172 ? -9.679 0.715 -11.543 1.00 92.81 172 ILE A C 1
ATOM 1310 O O . ILE A 1 172 ? -9.115 1.798 -11.425 1.00 92.81 172 ILE A O 1
ATOM 1314 N N . ALA A 1 173 ? -9.116 -0.326 -12.161 1.00 95.81 173 ALA A N 1
ATOM 1315 C CA . ALA A 1 173 ? -7.788 -0.281 -12.756 1.00 95.81 173 ALA A CA 1
ATOM 1316 C C . ALA A 1 173 ? -7.817 0.273 -14.183 1.00 95.81 173 ALA A C 1
ATOM 1318 O O . ALA A 1 173 ? -8.790 0.116 -14.921 1.00 95.81 173 ALA A O 1
ATOM 1319 N N . SER A 1 174 ? -6.712 0.888 -14.594 1.00 97.00 174 SER A N 1
ATOM 1320 C CA . SER A 1 174 ? -6.554 1.446 -15.939 1.00 97.00 174 SER A CA 1
ATOM 1321 C C . SER A 1 174 ? -5.169 1.149 -16.506 1.00 97.00 174 SER A C 1
ATOM 1323 O O . SER A 1 174 ? -4.292 0.658 -15.802 1.00 97.00 174 SER A O 1
ATOM 1325 N N . ALA A 1 175 ? -4.958 1.409 -17.795 1.00 97.50 175 ALA A N 1
ATOM 1326 C CA . ALA A 1 175 ? -3.613 1.427 -18.358 1.00 97.50 175 ALA A CA 1
ATOM 1327 C C . ALA A 1 175 ? -2.952 2.775 -18.044 1.00 97.50 175 ALA A C 1
ATOM 1329 O O . ALA A 1 175 ? -3.601 3.822 -18.139 1.00 97.50 175 ALA A O 1
ATOM 1330 N N . ALA A 1 176 ? -1.665 2.748 -17.705 1.00 98.00 176 ALA A N 1
ATOM 1331 C CA . ALA A 1 176 ? -0.856 3.947 -17.557 1.00 98.00 176 ALA A CA 1
ATOM 1332 C C . ALA A 1 176 ? -0.879 4.775 -18.849 1.00 98.00 176 ALA A C 1
ATOM 1334 O O . ALA A 1 176 ? -0.844 4.242 -19.960 1.00 98.00 176 ALA A O 1
ATOM 1335 N N . LYS A 1 177 ? -0.948 6.097 -18.687 1.00 97.88 177 LYS A N 1
ATOM 1336 C CA . LYS A 1 177 ? -0.952 7.065 -19.785 1.00 97.88 177 LYS A CA 1
ATOM 1337 C C . LYS A 1 177 ? 0.116 8.114 -19.536 1.00 97.88 177 LYS A C 1
ATOM 1339 O O . LYS A 1 177 ? 0.321 8.529 -18.396 1.00 97.88 177 LYS A O 1
ATOM 1344 N N . HIS A 1 178 ? 0.764 8.520 -20.618 1.00 97.50 178 HIS A N 1
ATOM 1345 C CA . HIS A 1 178 ? 1.748 9.587 -20.654 1.00 97.50 178 HIS A CA 1
ATOM 1346 C C . HIS A 1 178 ? 1.822 10.141 -22.075 1.00 97.50 178 HIS A C 1
ATOM 1348 O O . HIS A 1 178 ? 1.628 9.384 -23.027 1.00 97.50 178 HIS A O 1
ATOM 1354 N N . GLU A 1 179 ? 2.113 11.430 -22.222 1.00 96.62 179 GLU A 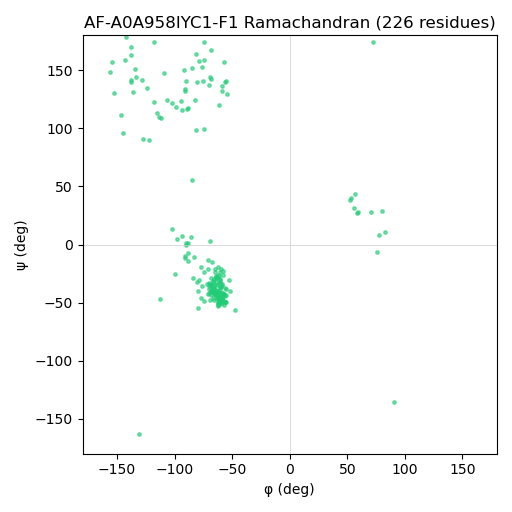N 1
ATOM 1355 C CA . GLU A 1 179 ? 2.284 12.053 -23.542 1.00 96.62 179 GLU A CA 1
ATOM 1356 C C . GLU A 1 179 ? 3.570 11.566 -24.220 1.00 96.62 179 GLU A C 1
ATOM 1358 O O . GLU A 1 179 ? 3.592 11.281 -25.416 1.00 96.62 179 GLU A O 1
ATOM 1363 N N . ASN A 1 180 ? 4.630 11.389 -23.430 1.00 96.56 180 ASN A N 1
ATOM 1364 C CA . ASN A 1 180 ? 5.891 10.822 -23.886 1.00 96.56 180 ASN A CA 1
ATOM 1365 C C . ASN A 1 180 ? 5.891 9.287 -23.745 1.00 96.56 180 ASN A C 1
ATOM 1367 O O . ASN A 1 180 ? 5.851 8.750 -22.634 1.00 96.56 180 ASN A O 1
ATOM 1371 N N . GLY A 1 181 ? 5.981 8.579 -24.875 1.00 96.81 181 GLY A N 1
ATOM 1372 C CA . GLY A 1 181 ? 5.991 7.114 -24.937 1.00 96.81 181 GLY A CA 1
ATOM 1373 C C . GLY A 1 181 ? 7.207 6.443 -24.281 1.00 96.81 181 GLY A C 1
ATOM 1374 O O . GLY A 1 181 ? 7.106 5.277 -23.890 1.00 96.81 181 GLY A O 1
ATOM 1375 N N . GLN A 1 182 ? 8.328 7.154 -24.093 1.00 97.50 182 GLN A N 1
ATOM 1376 C CA . GLN A 1 182 ? 9.501 6.612 -23.396 1.00 97.50 182 GLN A CA 1
ATOM 1377 C C . GLN A 1 182 ? 9.202 6.322 -21.923 1.00 97.50 182 GLN A C 1
ATOM 1379 O O . GLN A 1 182 ? 9.644 5.300 -21.406 1.00 97.50 182 GLN A O 1
ATOM 1384 N N . TYR A 1 183 ? 8.368 7.134 -21.272 1.00 98.56 183 TYR A N 1
ATOM 1385 C CA . TYR A 1 183 ? 7.932 6.915 -19.889 1.00 98.56 183 TYR A CA 1
ATOM 1386 C C . TYR A 1 183 ? 7.081 5.645 -19.741 1.00 98.56 183 TYR A C 1
ATOM 1388 O O . TYR A 1 183 ? 7.260 4.878 -18.796 1.00 98.56 183 TYR A O 1
ATOM 1396 N N . LEU A 1 184 ? 6.192 5.366 -20.703 1.00 98.31 184 LEU A N 1
ATOM 1397 C CA . LEU A 1 184 ? 5.406 4.125 -20.714 1.00 98.31 184 LEU A CA 1
ATOM 1398 C C . LEU A 1 184 ? 6.299 2.898 -20.938 1.00 98.31 184 LEU A C 1
ATOM 1400 O O . LEU A 1 184 ? 6.132 1.874 -20.273 1.00 98.31 184 LEU A O 1
ATOM 1404 N N . ARG A 1 185 ? 7.282 3.005 -21.841 1.00 98.19 185 ARG A N 1
ATOM 1405 C CA . ARG A 1 185 ? 8.295 1.961 -22.051 1.00 98.19 185 ARG A CA 1
ATOM 1406 C C . ARG A 1 185 ? 9.137 1.738 -20.793 1.00 98.19 185 ARG A C 1
ATOM 1408 O O . ARG A 1 185 ? 9.334 0.587 -20.403 1.00 98.19 185 ARG A O 1
ATOM 1415 N N . ALA A 1 186 ? 9.576 2.813 -20.141 1.00 98.56 186 ALA A N 1
ATOM 1416 C CA . ALA A 1 186 ? 10.311 2.761 -18.885 1.00 98.56 186 ALA A CA 1
ATOM 1417 C C . ALA A 1 186 ? 9.499 2.040 -17.809 1.00 98.56 186 ALA A C 1
ATOM 1419 O O . ALA A 1 186 ? 10.017 1.143 -17.150 1.00 98.56 186 ALA A O 1
ATOM 1420 N N . TYR A 1 187 ? 8.204 2.342 -17.686 1.00 98.62 187 TYR A N 1
ATOM 1421 C CA . TYR A 1 187 ? 7.354 1.677 -16.705 1.00 98.62 187 TYR A CA 1
ATOM 1422 C C . TYR A 1 187 ? 7.213 0.170 -16.963 1.00 98.62 187 TYR A C 1
ATOM 1424 O O . TYR A 1 187 ? 7.290 -0.629 -16.029 1.00 98.62 187 TYR A O 1
ATOM 1432 N N . LYS A 1 188 ? 7.087 -0.249 -18.230 1.00 98.44 188 LYS A N 1
ATOM 1433 C CA . LYS A 1 188 ? 7.074 -1.677 -18.592 1.00 98.44 188 LYS A CA 1
ATOM 1434 C C . LYS A 1 188 ? 8.370 -2.381 -18.188 1.00 98.44 188 LYS A C 1
ATOM 1436 O O . LYS A 1 188 ? 8.317 -3.454 -17.589 1.00 98.44 188 LYS A O 1
ATOM 1441 N N . ILE A 1 189 ? 9.524 -1.778 -18.476 1.00 98.50 189 ILE A N 1
ATOM 1442 C CA . ILE A 1 189 ? 10.836 -2.329 -18.097 1.00 98.50 189 ILE A CA 1
ATOM 1443 C C . ILE A 1 189 ? 10.987 -2.363 -16.570 1.00 98.50 189 ILE A C 1
ATOM 1445 O O . ILE A 1 189 ? 11.442 -3.367 -16.020 1.00 98.50 189 ILE A O 1
ATOM 1449 N N . PHE A 1 190 ? 10.549 -1.312 -15.878 1.00 98.50 190 PHE A N 1
ATOM 1450 C CA . PHE A 1 190 ? 10.547 -1.238 -14.421 1.00 98.50 190 PHE A CA 1
ATOM 1451 C C . PHE A 1 190 ? 9.766 -2.404 -13.799 1.00 98.50 190 PHE A C 1
ATOM 1453 O O . PHE A 1 190 ? 10.298 -3.103 -12.936 1.00 98.50 190 PHE A O 1
ATOM 1460 N N . GLU A 1 191 ? 8.540 -2.674 -14.263 1.00 98.12 191 GLU A N 1
ATOM 1461 C CA . GLU A 1 191 ? 7.712 -3.772 -13.744 1.00 98.12 191 GLU A CA 1
ATOM 1462 C C . GLU A 1 191 ? 8.294 -5.160 -14.054 1.00 98.12 191 GLU A C 1
ATOM 1464 O O . GLU A 1 191 ? 8.235 -6.060 -13.208 1.00 98.12 191 GLU A O 1
ATOM 1469 N N . GLN A 1 192 ? 8.917 -5.332 -15.224 1.00 97.75 192 GLN A N 1
ATOM 1470 C CA . GLN A 1 192 ? 9.635 -6.562 -15.573 1.00 97.75 192 GLN A CA 1
ATOM 1471 C C . GLN A 1 192 ? 10.807 -6.809 -14.618 1.00 97.75 192 GLN A C 1
ATOM 1473 O O . GLN A 1 192 ? 10.896 -7.877 -14.008 1.00 97.75 192 GLN A O 1
ATOM 1478 N N . LEU A 1 193 ? 11.676 -5.810 -14.442 1.00 97.50 193 LEU A N 1
ATOM 1479 C CA . LEU A 1 193 ? 12.837 -5.888 -13.555 1.00 97.50 193 LEU A CA 1
ATOM 1480 C C . LEU A 1 193 ? 12.430 -6.134 -12.103 1.00 97.50 193 LEU A C 1
ATOM 1482 O O . LEU A 1 193 ? 13.058 -6.948 -11.420 1.00 97.50 193 LEU A O 1
ATOM 1486 N N . ARG A 1 194 ? 11.383 -5.445 -11.643 1.00 96.25 194 ARG A N 1
ATOM 1487 C CA . ARG A 1 194 ? 10.815 -5.597 -10.304 1.00 96.25 194 ARG A CA 1
ATOM 1488 C C . ARG A 1 194 ? 10.348 -7.030 -10.060 1.00 96.25 194 ARG A C 1
ATOM 1490 O O . ARG A 1 194 ? 10.723 -7.630 -9.053 1.00 96.25 194 ARG A O 1
ATOM 1497 N N . THR A 1 195 ? 9.570 -7.578 -10.992 1.00 95.31 195 THR A N 1
ATOM 1498 C CA . THR A 1 195 ? 8.986 -8.920 -10.876 1.00 95.31 195 THR A CA 1
ATOM 1499 C C . THR A 1 195 ? 10.055 -10.009 -10.943 1.00 95.31 195 THR A C 1
ATOM 1501 O O . THR A 1 195 ? 10.056 -10.912 -10.112 1.00 95.31 195 THR A O 1
ATOM 1504 N N . GLN A 1 196 ? 11.022 -9.893 -11.860 1.00 95.31 196 GLN A N 1
ATOM 1505 C CA . GLN A 1 196 ? 12.141 -10.840 -11.978 1.00 95.31 196 GLN A CA 1
ATOM 1506 C C . GLN A 1 196 ? 13.005 -10.911 -10.710 1.00 95.31 196 GLN A C 1
ATOM 1508 O O . GLN A 1 196 ? 13.574 -11.955 -10.401 1.00 95.31 196 GLN A O 1
ATOM 1513 N N . GLN A 1 197 ? 13.108 -9.802 -9.973 1.00 94.44 197 GLN A N 1
ATOM 1514 C CA . GLN A 1 197 ? 13.906 -9.698 -8.748 1.00 94.44 197 GLN A CA 1
ATOM 1515 C C . GLN A 1 197 ? 13.080 -9.868 -7.463 1.00 94.44 197 GLN A C 1
ATOM 1517 O O . GLN A 1 197 ? 13.636 -9.725 -6.371 1.00 94.44 197 GLN A O 1
ATOM 1522 N N . PHE A 1 198 ? 11.780 -10.175 -7.573 1.00 95.12 198 PHE A N 1
ATOM 1523 C CA . PHE A 1 198 ? 10.857 -10.304 -6.440 1.00 95.12 198 PHE A CA 1
ATOM 1524 C C . PHE A 1 198 ? 10.854 -9.072 -5.512 1.00 95.12 198 PHE A C 1
ATOM 1526 O O . PHE A 1 198 ? 10.840 -9.205 -4.288 1.00 95.12 198 PHE A O 1
ATOM 1533 N N . ILE A 1 199 ? 10.915 -7.867 -6.089 1.00 95.44 199 ILE A N 1
ATOM 1534 C CA . ILE A 1 199 ? 10.964 -6.609 -5.330 1.00 95.44 199 ILE A CA 1
ATOM 1535 C C . ILE A 1 199 ? 9.553 -6.062 -5.094 1.00 95.44 199 ILE A C 1
ATOM 1537 O O . ILE A 1 199 ? 8.742 -5.952 -6.015 1.00 95.44 199 ILE A O 1
ATOM 1541 N N . ILE A 1 200 ? 9.288 -5.651 -3.857 1.00 95.69 200 ILE A N 1
ATOM 1542 C CA . ILE A 1 200 ? 8.089 -4.903 -3.471 1.00 95.69 200 ILE A CA 1
ATOM 1543 C C . ILE A 1 200 ? 8.529 -3.493 -3.083 1.00 95.69 200 ILE A C 1
ATOM 1545 O O . ILE A 1 200 ? 9.159 -3.312 -2.037 1.00 95.69 200 ILE A O 1
ATOM 1549 N N . THR A 1 201 ? 8.217 -2.489 -3.905 1.00 95.38 201 THR A N 1
ATOM 1550 C CA . THR A 1 201 ? 8.420 -1.089 -3.513 1.00 95.38 201 THR A CA 1
ATOM 1551 C C . THR A 1 201 ? 7.360 -0.646 -2.507 1.00 95.38 201 THR A C 1
ATOM 1553 O O . THR A 1 201 ? 6.421 -1.379 -2.193 1.00 95.38 201 THR A O 1
ATOM 1556 N N . PHE A 1 202 ? 7.502 0.566 -1.974 1.00 93.44 202 PHE A N 1
ATOM 1557 C CA . PHE A 1 202 ? 6.482 1.139 -1.102 1.00 93.44 202 PHE A CA 1
ATOM 1558 C C . PHE A 1 202 ? 5.109 1.189 -1.795 1.00 93.44 202 PHE A C 1
ATOM 1560 O O . PHE A 1 202 ? 4.148 0.640 -1.262 1.00 93.44 202 PHE A O 1
ATOM 1567 N N . ASP A 1 203 ? 5.034 1.718 -3.021 1.00 94.31 203 ASP A N 1
ATOM 1568 C CA . ASP A 1 203 ? 3.786 1.798 -3.796 1.00 94.31 203 ASP A CA 1
ATOM 1569 C C . ASP A 1 203 ? 3.175 0.410 -4.091 1.00 94.31 203 ASP A C 1
ATOM 1571 O O . ASP A 1 203 ? 1.951 0.245 -4.104 1.00 94.31 203 ASP A O 1
ATOM 1575 N N . ASP A 1 204 ? 4.014 -0.620 -4.267 1.00 96.00 204 ASP A N 1
ATOM 1576 C CA . ASP A 1 204 ? 3.547 -1.995 -4.482 1.00 96.00 204 ASP A CA 1
ATOM 1577 C C . ASP A 1 204 ? 2.789 -2.559 -3.290 1.00 96.00 204 ASP A C 1
ATOM 1579 O O . ASP A 1 204 ? 1.914 -3.400 -3.480 1.00 96.00 204 ASP A O 1
ATOM 1583 N N . MET A 1 205 ? 3.076 -2.117 -2.061 1.00 95.81 205 MET A N 1
ATOM 1584 C CA . MET A 1 205 ? 2.376 -2.644 -0.888 1.00 95.81 205 MET A CA 1
ATOM 1585 C C . MET A 1 205 ? 0.862 -2.470 -1.012 1.00 95.81 205 MET A C 1
ATOM 1587 O O . MET A 1 205 ? 0.115 -3.361 -0.610 1.00 95.81 205 MET A O 1
ATOM 1591 N N . LEU A 1 206 ? 0.410 -1.348 -1.583 1.00 94.69 206 LEU A N 1
ATOM 1592 C CA . LEU A 1 206 ? -1.007 -1.086 -1.822 1.00 94.69 206 LEU A CA 1
ATOM 1593 C C . LEU A 1 206 ? -1.512 -1.797 -3.070 1.00 94.69 206 LEU A C 1
ATOM 1595 O O . LEU A 1 206 ? -2.476 -2.552 -2.978 1.00 94.69 206 LEU A O 1
ATOM 1599 N N . MET A 1 207 ? -0.861 -1.577 -4.213 1.00 96.00 207 MET A N 1
ATOM 1600 C CA . MET A 1 207 ? -1.314 -2.104 -5.501 1.00 96.00 207 MET A CA 1
ATOM 1601 C C . MET A 1 207 ? -1.349 -3.637 -5.501 1.00 96.00 207 MET A C 1
ATOM 1603 O O . MET A 1 207 ? -2.377 -4.240 -5.799 1.00 96.00 207 MET A O 1
ATOM 1607 N N . MET A 1 208 ? -0.270 -4.278 -5.052 1.00 96.06 208 MET A N 1
ATOM 1608 C CA . MET A 1 208 ? -0.172 -5.734 -4.970 1.00 96.06 208 MET A CA 1
ATOM 1609 C C . MET A 1 208 ? -1.044 -6.312 -3.846 1.00 96.06 208 MET A C 1
ATOM 1611 O O . MET A 1 208 ? -1.615 -7.391 -3.998 1.00 96.06 208 MET A O 1
ATOM 1615 N N . GLY A 1 209 ? -1.191 -5.595 -2.726 1.00 96.69 209 GLY A N 1
ATOM 1616 C CA . GLY A 1 209 ? -2.131 -5.970 -1.666 1.00 96.69 209 GLY A CA 1
ATOM 1617 C C . GLY A 1 209 ? -3.577 -5.994 -2.169 1.00 96.69 209 GLY A C 1
ATOM 1618 O O . GLY A 1 209 ? -4.299 -6.958 -1.928 1.00 96.69 209 GLY A O 1
ATOM 1619 N N . TRP A 1 210 ? -3.982 -4.970 -2.921 1.00 96.44 210 TRP A N 1
ATOM 1620 C CA . TRP A 1 210 ? -5.288 -4.904 -3.574 1.00 96.44 210 TRP A CA 1
ATOM 1621 C C . TRP A 1 210 ? -5.473 -6.018 -4.612 1.00 96.44 210 TRP A C 1
ATOM 1623 O O . TRP A 1 210 ? -6.500 -6.699 -4.595 1.00 96.44 210 TRP A O 1
ATOM 1633 N N . GLU A 1 211 ? -4.470 -6.271 -5.457 1.00 95.62 211 GLU A N 1
ATOM 1634 C CA . GLU A 1 211 ? -4.526 -7.360 -6.438 1.00 95.62 211 GLU A CA 1
ATOM 1635 C C . GLU A 1 211 ? -4.751 -8.727 -5.793 1.00 95.62 211 GLU A C 1
ATOM 1637 O O . GLU A 1 211 ? -5.536 -9.531 -6.291 1.00 95.62 211 GLU A O 1
ATOM 1642 N N . LEU A 1 212 ? -4.092 -9.006 -4.670 1.00 96.56 212 LEU A N 1
ATOM 1643 C CA . LEU A 1 212 ? -4.275 -10.270 -3.962 1.00 96.56 212 LEU A CA 1
ATOM 1644 C C . LEU A 1 212 ? -5.702 -10.423 -3.426 1.00 96.56 212 LEU A C 1
ATOM 1646 O O . LEU A 1 212 ? -6.261 -11.515 -3.507 1.00 96.56 212 LEU A O 1
ATOM 1650 N N . LEU A 1 213 ? -6.307 -9.341 -2.924 1.00 95.94 213 LEU A N 1
ATOM 1651 C CA . LEU A 1 213 ? -7.696 -9.359 -2.457 1.00 95.94 213 LEU A CA 1
ATOM 1652 C C . LEU A 1 213 ? -8.680 -9.613 -3.602 1.00 95.94 213 LEU A C 1
ATOM 1654 O O . LEU A 1 213 ? -9.642 -10.353 -3.415 1.00 95.94 213 LEU A O 1
ATOM 1658 N N . ILE A 1 214 ? -8.451 -9.020 -4.778 1.00 94.69 214 ILE A N 1
ATOM 1659 C CA . ILE A 1 214 ? -9.379 -9.167 -5.906 1.00 94.69 214 ILE A CA 1
ATOM 1660 C C . ILE A 1 214 ? -9.208 -10.503 -6.641 1.00 94.69 214 ILE A C 1
ATOM 1662 O O . ILE A 1 214 ? -10.180 -11.037 -7.172 1.00 94.69 214 ILE A O 1
ATOM 1666 N N . ARG A 1 215 ? -7.990 -11.061 -6.676 1.00 94.75 215 ARG A N 1
ATOM 1667 C CA . ARG A 1 215 ? -7.696 -12.347 -7.334 1.00 94.75 215 ARG A CA 1
ATOM 1668 C C . ARG A 1 215 ? -8.066 -13.556 -6.488 1.00 94.75 215 ARG A C 1
ATOM 1670 O O . ARG A 1 215 ? -8.413 -14.589 -7.052 1.00 94.75 215 ARG A O 1
ATOM 1677 N N . HIS A 1 216 ? -7.968 -13.438 -5.167 1.00 95.25 216 HIS A N 1
ATOM 1678 C CA . HIS A 1 216 ? -8.176 -14.546 -4.239 1.00 95.25 216 HIS A CA 1
ATOM 1679 C C . HIS A 1 216 ? -9.293 -14.192 -3.251 1.00 95.25 216 HIS A C 1
ATOM 1681 O O . HIS A 1 216 ? -9.015 -13.645 -2.174 1.00 95.25 216 HIS A O 1
ATOM 1687 N N . PRO A 1 217 ? -10.561 -14.505 -3.585 1.00 92.94 217 PRO A N 1
ATOM 1688 C CA . PRO A 1 217 ? -11.705 -14.237 -2.720 1.00 92.94 217 PRO A CA 1
ATOM 1689 C C . PRO A 1 217 ? -11.537 -14.790 -1.301 1.00 92.94 217 PRO A C 1
ATOM 1691 O O . PRO A 1 217 ? -12.008 -14.181 -0.348 1.00 92.94 217 PRO A O 1
ATOM 1694 N N . GLU A 1 218 ? -10.808 -15.891 -1.113 1.00 94.25 218 GLU A N 1
ATOM 1695 C CA . GLU A 1 218 ? -10.523 -16.457 0.207 1.00 94.25 218 GLU A CA 1
ATOM 1696 C C . GLU A 1 218 ? -9.548 -15.626 1.061 1.00 94.25 218 GLU A C 1
ATOM 1698 O O . GLU A 1 218 ? -9.496 -15.791 2.286 1.00 94.25 218 GLU A O 1
ATOM 1703 N N . ILE A 1 219 ? -8.731 -14.762 0.450 1.00 94.62 219 ILE A N 1
ATOM 1704 C CA . ILE A 1 219 ? -7.907 -13.784 1.173 1.00 94.62 219 ILE A CA 1
ATOM 1705 C C . ILE A 1 219 ? -8.795 -12.624 1.611 1.00 94.62 219 ILE A C 1
ATOM 1707 O O . ILE A 1 219 ? -8.742 -12.234 2.778 1.00 94.62 219 ILE A O 1
ATOM 1711 N N . LEU A 1 220 ? -9.643 -12.128 0.706 1.00 94.94 220 LEU A N 1
ATOM 1712 C CA . LEU A 1 220 ? -10.593 -11.059 0.999 1.00 94.94 220 LEU A CA 1
ATOM 1713 C C . LEU A 1 220 ? -11.588 -11.461 2.088 1.00 94.94 220 LEU A C 1
ATOM 1715 O O . LEU A 1 220 ? -11.717 -10.736 3.069 1.00 94.94 220 LEU A O 1
ATOM 1719 N N . GLN A 1 221 ? -12.216 -12.631 1.964 1.00 94.44 221 GLN A N 1
ATOM 1720 C CA . GLN A 1 221 ? -13.174 -13.135 2.944 1.00 94.44 221 GLN A CA 1
ATOM 1721 C C . GLN A 1 221 ? -12.522 -13.267 4.320 1.00 94.44 221 GLN A C 1
ATOM 1723 O O . GLN A 1 221 ? -13.047 -12.760 5.298 1.00 94.44 221 GLN A O 1
ATOM 1728 N N . SER A 1 222 ? -11.317 -13.841 4.395 1.00 91.56 222 SER A N 1
ATOM 1729 C CA . SER A 1 222 ? -10.587 -13.936 5.663 1.00 91.56 222 SER A CA 1
ATOM 1730 C C . SER A 1 222 ? -10.276 -12.562 6.268 1.00 91.56 222 SER A C 1
ATOM 1732 O O . SER A 1 222 ? -10.317 -12.408 7.486 1.00 91.56 222 SER A O 1
ATOM 1734 N N . ALA A 1 223 ? -9.966 -11.553 5.449 1.00 91.81 223 ALA A N 1
ATOM 1735 C CA . ALA A 1 223 ? -9.773 -10.189 5.933 1.00 91.81 223 ALA A CA 1
ATOM 1736 C C . ALA A 1 223 ? -11.090 -9.563 6.424 1.00 91.81 223 ALA A C 1
ATOM 1738 O O . ALA A 1 223 ? -11.092 -8.922 7.470 1.00 91.81 223 ALA A O 1
ATOM 1739 N N . GLN A 1 224 ? -12.196 -9.779 5.710 1.00 93.69 224 GLN A N 1
ATOM 1740 C CA . GLN A 1 224 ? -13.529 -9.297 6.081 1.00 93.69 224 GLN A CA 1
ATOM 1741 C C . GLN A 1 224 ? -14.075 -9.993 7.331 1.00 93.69 224 GLN A C 1
ATOM 1743 O O . GLN A 1 224 ? -14.701 -9.344 8.153 1.00 93.69 224 GLN A O 1
ATOM 1748 N N . ASP A 1 225 ? -13.786 -11.274 7.538 1.00 92.50 225 ASP A N 1
ATOM 1749 C CA . ASP A 1 225 ? -14.195 -11.999 8.746 1.00 92.50 225 ASP A CA 1
ATOM 1750 C C . ASP A 1 225 ? -13.449 -11.500 9.993 1.00 92.50 225 ASP A C 1
ATOM 1752 O O . ASP A 1 225 ? -13.970 -11.548 11.111 1.00 92.50 225 ASP A O 1
ATOM 1756 N N . ASN A 1 226 ? -12.220 -11.005 9.804 1.00 90.44 226 ASN A N 1
ATOM 1757 C CA . ASN A 1 226 ? -11.402 -10.464 10.884 1.00 90.44 226 ASN A CA 1
ATOM 1758 C C . ASN A 1 226 ? -11.868 -9.084 11.356 1.00 90.44 226 ASN A C 1
ATOM 1760 O O . ASN A 1 226 ? -11.547 -8.737 12.488 1.00 90.44 226 ASN A O 1
ATOM 1764 N N . TYR A 1 227 ? -12.582 -8.302 10.538 1.00 92.88 227 TYR A N 1
ATOM 1765 C CA . TYR A 1 227 ? -12.972 -6.930 10.872 1.00 92.88 227 TYR A CA 1
ATOM 1766 C C . TYR A 1 227 ? -14.492 -6.732 10.777 1.00 92.88 227 TYR A C 1
ATOM 1768 O O . TYR A 1 227 ? -15.109 -7.158 9.809 1.00 92.88 227 TYR A O 1
ATOM 1776 N N . ARG A 1 228 ? -15.100 -6.074 11.769 1.00 83.00 228 ARG A N 1
ATOM 1777 C CA . ARG A 1 228 ? -16.548 -5.805 11.8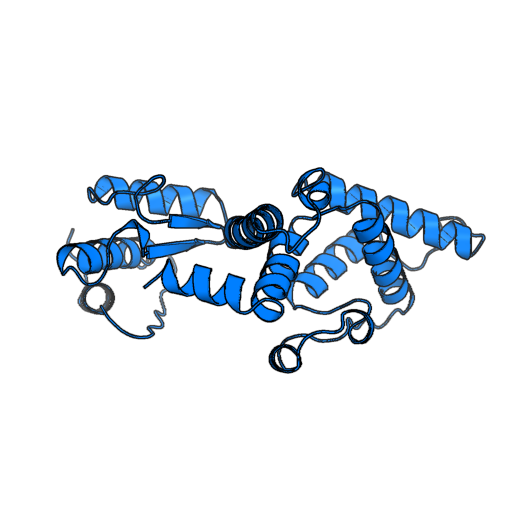36 1.00 83.00 228 ARG A CA 1
ATOM 1778 C C . ARG A 1 228 ? -16.871 -4.318 11.854 1.00 83.00 228 ARG A C 1
ATOM 1780 O O . ARG A 1 228 ? -16.147 -3.561 12.538 1.00 83.00 228 ARG A O 1
#

Solvent-accessible surface area (backbone atoms only — not comparable to full-atom values): 12800 Å² total; per-residue (Å²): 135,90,76,51,71,69,48,47,52,56,29,67,59,77,72,82,93,83,85,84,90,74,64,89,89,70,45,66,68,59,34,51,47,49,18,53,50,42,32,43,76,69,64,75,44,57,48,58,24,35,75,49,74,33,91,40,70,68,58,30,50,49,53,44,55,51,27,49,76,68,74,36,60,55,50,91,90,7,26,41,64,31,29,57,48,60,46,17,41,47,47,46,53,51,34,31,76,71,66,78,36,69,69,62,46,73,74,40,62,59,46,76,66,54,49,57,51,43,52,51,53,28,46,51,52,51,16,63,76,71,74,51,56,58,88,73,50,89,60,57,72,69,57,52,54,52,51,49,48,53,26,36,73,55,43,24,27,67,49,48,73,82,61,64,68,54,78,91,43,62,88,66,45,41,62,55,82,66,93,54,64,58,53,52,52,42,42,40,46,33,53,50,56,31,60,78,66,27,50,32,37,58,57,39,21,42,44,54,21,52,50,48,35,71,72,33,59,73,54,36,49,54,53,52,74,48,43,114

Secondary structure (DSSP, 8-state):
-PPPHHHHHHHH--SS-------TTS-HHHHHHHHHHHHHHTTSS-GGG-EEEESSHHHHHHHHHHHHHTT--BSTTSBEEEEHHHHHHHHHHHHHHTTSS-GGGGSEES-HHHHHHHHHHHHHHHHHHHTS-GGGSS--HHHHHHHHHHHHHTTEESSHHHHT--GGGTTT-EE---SSHHHHHHHHHHHHHHHHTTEE-HHHHHHHHHHHHHH-HHHHHHHHHH--

Mean predicted aligned error: 4.03 Å

Radius of gyration: 21.21 Å; Cα contacts (8 Å, |Δi|>4): 272; chains: 1; bounding box: 47×42×57 Å

Foldseek 3Di:
DDDDPLLVVLLPPQDDDDDDDDDPPNCPLVSVLSSLVSNVVVVVDFQQQAEAEDADPVVLVVSCVSNVVVVFDEDDRGHHRYYLLRLLLVLVVVCCVVPVDPPLLVVAEEDPVVLLVLLVVLLVVVCVVVVHDSVPDPDDSVVLSVLLLVCLVQQAALDPVVLVFDPVCPVRHHHRDDPDVSSSSSRVSSVVVCVVNSHYYSSNSNNVSVRSVRVPVVSVVVSNVSHD

Sequence (228 aa):
MKLTDQQLAIIQHLEGPALVFAVAGAGKTTCMVHRIRNMIAQQICQPQQILATSFNNSAVADIVGQLQRLNVPAGSNGVDCRTLHSLGFRVIRGAVQRGFLDKNWLRNTGEDNLTGMLIGKTLTQMAIQDGTDITELDVDREDLKNQISIWKGNLAYADLEAAGLPEAARHIASAAKHENGQYLRAYKIFEQLRTQQFIITFDDMLMMGWELLIRHPEILQSAQDNYR

Nearest PDB structures (foldseek):
  2pjr-assembly1_A  TM=8.480E-01  e=1.525E-08  Geobacillus stearothermophilus
  1pjr-assembly1_A  TM=8.379E-01  e=3.191E-07  Geobacillus stearothermophilus
  1uaa-assembly1_B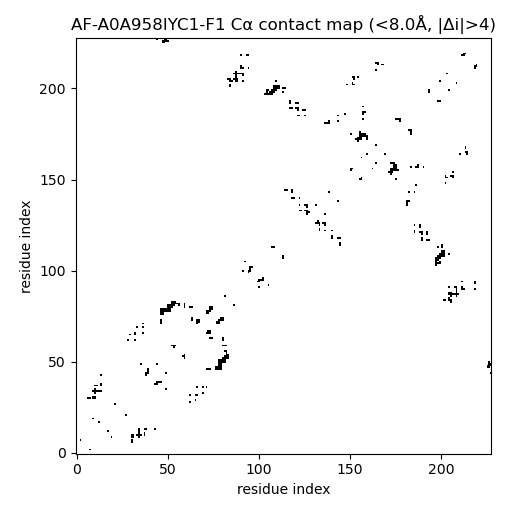  TM=8.298E-01  e=9.098E-06  unclassified
  6ppr-assembly1_B  TM=6.901E-01  e=1.447E-05  Mycolicibacterium smegmatis
  1qhh-assembly1_A  TM=7.632E-01  e=1.808E-04  Geobacillus stearothermophilus